Protein 6DBA (pdb70)

Solvent-accessible surface area: 12538 Å² total; per-residue (Å²): 200,36,147,16,125,36,58,36,34,29,80,39,118,42,58,28,60,26,115,1,27,0,28,7,64,48,38,132,62,98,79,3,0,0,0,1,13,17,43,58,110,88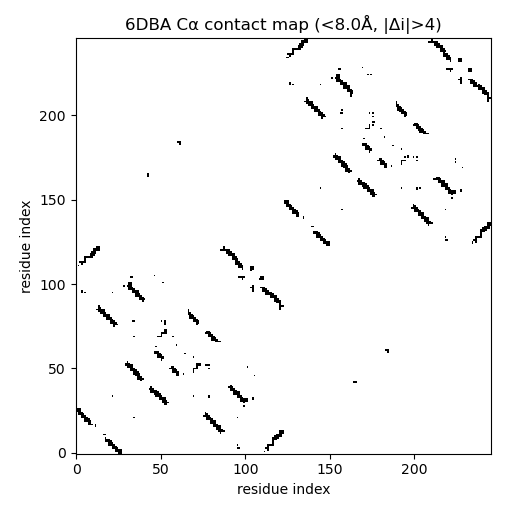,74,142,90,62,18,1,0,35,8,41,0,40,24,103,60,63,74,31,18,61,50,0,108,148,31,5,79,6,45,51,40,75,96,133,43,11,0,45,0,49,0,61,63,4,97,95,120,1,43,1,55,0,24,0,0,0,29,129,106,29,131,26,2,69,129,6,115,124,14,45,80,8,167,24,18,89,0,44,9,50,120,207,31,145,15,126,36,58,38,36,32,89,29,114,41,60,25,59,30,115,0,25,0,26,7,58,56,39,133,78,95,67,3,0,0,0,0,13,27,51,49,98,52,62,134,88,103,19,0,0,40,10,44,1,38,34,98,59,60,91,59,6,36,63,0,126,133,39,4,76,7,41,47,40,78,100,134,38,11,0,43,0,49,0,60,62,3,95,94,119,1,29,2,57,0,20,0,0,2,30,88,108,29,130,28,1,66,131,6,120,126,14,42,78,17,169,20,15,91,0,47,8,50,119

Radius of gyration: 20.11 Å; Cα contacts (8 Å, |Δi|>4): 641; chains: 2; bounding box: 44×32×58 Å

Structure (mmCIF, N/CA/C/O backbone):
data_6DBA
#
_entry.id   6DBA
#
_cell.length_a   46.442
_cell.length_b   31.193
_cell.length_c   74.751
_cell.angle_alpha   90.000
_cell.angle_beta   93.810
_cell.angle_gamma   90.000
#
_symmetry.space_group_name_H-M   'P 1 21 1'
#
loop_
_entity.id
_entity.type
_entity.pdbx_description
1 polymer 'nanobody VHH R303'
2 water water
#
loop_
_atom_site.group_PDB
_atom_site.id
_atom_site.type_symbol
_atom_site.label_atom_id
_atom_site.label_alt_id
_atom_site.label_comp_id
_atom_site.label_asym_id
_atom_site.label_entity_id
_atom_site.label_seq_id
_atom_site.pdbx_PDB_ins_code
_atom_site.Cartn_x
_atom_site.Cartn_y
_atom_site.Cartn_z
_atom_site.occupancy
_atom_site.B_iso_or_equiv
_atom_site.auth_seq_id
_atom_site.auth_comp_id
_atom_site.auth_asym_id
_atom_site.auth_atom_id
_atom_site.pdbx_PDB_model_num
ATOM 1 N N . GLN A 1 1 ? 9.717 -4.550 -9.615 1.00 50.83 1 GLN A N 1
ATOM 2 C CA . GLN A 1 1 ? 11.177 -4.313 -9.785 1.00 41.55 1 GLN A CA 1
ATOM 3 C C . GLN A 1 1 ? 11.713 -3.359 -8.729 1.00 30.70 1 GLN A C 1
ATOM 4 O O . GLN A 1 1 ? 12.900 -3.030 -8.720 1.00 30.97 1 GLN A O 1
ATOM 20 N N . VAL A 1 2 ? 10.823 -2.887 -7.866 1.00 26.82 2 VAL A N 1
ATOM 21 C CA . VAL A 1 2 ? 11.271 -2.193 -6.669 1.00 24.40 2 VAL A CA 1
ATOM 22 C C . VAL A 1 2 ? 11.977 -3.183 -5.785 1.00 23.74 2 VAL A C 1
ATOM 23 O O . VAL A 1 2 ? 11.471 -4.280 -5.585 1.00 28.01 2 VAL A O 1
ATOM 36 N N . LYS A 1 3 ? 13.148 -2.810 -5.276 1.00 21.30 3 LYS A N 1
ATOM 37 C CA . LYS A 1 3 ? 13.882 -3.651 -4.339 1.00 25.88 3 LYS A CA 1
ATOM 38 C C . LYS A 1 3 ? 14.163 -2.857 -3.072 1.00 20.01 3 LYS A C 1
ATOM 39 O O . LYS A 1 3 ? 14.494 -1.671 -3.106 1.00 19.56 3 LYS A O 1
ATOM 58 N N . LEU A 1 4 ? 14.000 -3.539 -1.953 1.00 19.89 4 LEU A N 1
ATOM 59 C CA . LEU A 1 4 ? 14.265 -2.983 -0.636 1.00 17.71 4 LEU A CA 1
ATOM 60 C C . LEU A 1 4 ? 15.421 -3.716 0.010 1.00 20.75 4 LEU A C 1
ATOM 61 O O . LEU A 1 4 ? 15.339 -4.943 0.189 1.00 26.92 4 LEU A O 1
ATOM 77 N N . GLU A 1 5 ? 16.510 -3.003 0.292 1.00 18.92 5 GLU A N 1
ATOM 78 C CA . GLU A 1 5 ? 17.709 -3.578 0.906 1.00 20.87 5 GLU A CA 1
ATOM 79 C C . GLU A 1 5 ? 17.745 -3.236 2.394 1.00 18.75 5 GLU A C 1
ATOM 80 O O . GLU A 1 5 ? 17.913 -2.072 2.776 1.00 18.24 5 GLU A O 1
ATOM 92 N N . GLU A 1 6 ? 17.628 -4.259 3.223 1.00 18.84 6 GLU A N 1
ATOM 93 C CA . GLU A 1 6 ? 17.482 -4.113 4.683 1.00 17.72 6 GLU A CA 1
ATOM 94 C C . GLU A 1 6 ? 18.769 -4.450 5.381 1.00 18.54 6 GLU A C 1
ATOM 95 O O . GLU A 1 6 ? 19.471 -5.381 4.975 1.00 20.08 6 GLU A O 1
ATOM 107 N N . SER A 1 7 ? 19.079 -3.732 6.457 1.00 17.61 7 SER A N 1
ATOM 108 C CA . SER A 1 7 ? 20.250 -4.075 7.268 1.00 18.29 7 SER A CA 1
ATOM 109 C C . SER A 1 7 ? 20.048 -3.624 8.707 1.00 16.93 7 SER A C 1
ATOM 110 O O . SER A 1 7 ? 19.123 -2.886 9.026 1.00 15.75 7 SER A O 1
ATOM 118 N N . GLY A 1 8 ? 20.939 -4.081 9.590 1.00 16.51 8 GLY A N 1
ATOM 119 C CA . GLY A 1 8 ? 21.041 -3.548 10.949 1.00 16.38 8 GLY A CA 1
ATOM 120 C C . GLY A 1 8 ? 20.389 -4.371 12.044 1.00 16.10 8 GLY A C 1
ATOM 121 O O . GLY A 1 8 ? 20.434 -3.958 13.205 1.00 17.70 8 GLY A O 1
ATOM 125 N N . GLY A 1 9 ? 19.853 -5.539 11.718 1.00 15.33 9 GLY A N 1
ATOM 126 C CA . GLY A 1 9 ? 19.231 -6.358 12.712 1.00 15.46 9 GLY A CA 1
ATOM 127 C C . GLY A 1 9 ? 20.223 -7.057 13.600 1.00 16.30 9 GLY A C 1
ATOM 128 O O . GLY A 1 9 ? 21.446 -6.997 13.364 1.00 18.42 9 GLY A O 1
ATOM 132 N N . GLY A 1 10 ? 19.689 -7.790 14.544 1.00 16.37 10 GLY A N 1
ATOM 133 C CA . GLY A 1 10 ? 20.513 -8.641 15.359 1.00 20.76 10 GLY A CA 1
ATOM 134 C C . GLY A 1 10 ? 19.784 -9.073 16.596 1.00 16.42 10 GLY A C 1
ATOM 135 O O . GLY A 1 10 ? 18.558 -9.031 16.685 1.00 17.28 10 GLY A O 1
ATOM 139 N N A SER A 1 11 ? 20.553 -9.525 17.566 0.47 16.63 11 SER A N 1
ATOM 140 N N B SER A 1 11 ? 20.579 -9.520 17.559 0.53 18.17 11 SER A N 1
ATOM 141 C CA A SER A 1 11 ? 20.023 -9.930 18.841 0.47 17.43 11 SER A CA 1
ATOM 142 C CA B SER A 1 11 ? 20.112 -10.105 18.801 0.53 17.22 11 SER A CA 1
ATOM 143 C C A SER A 1 11 ? 20.716 -9.009 19.812 0.47 17.68 11 SER A C 1
ATOM 144 C C B SER A 1 11 ? 20.813 -9.433 19.991 0.53 15.57 11 SER A C 1
ATOM 145 O O A SER A 1 11 ? 21.893 -8.716 19.630 0.47 20.48 11 SER A O 1
ATOM 146 O O B SER A 1 11 ? 22.019 -9.633 20.188 0.53 16.60 11 SER A O 1
ATOM 161 N N A VAL A 1 12 ? 19.996 -8.497 20.794 0.47 18.22 12 VAL A N 1
ATOM 162 N N B VAL A 1 12 ? 20.051 -8.677 20.782 0.53 15.16 12 VAL A N 1
ATOM 163 C CA A VAL A 1 12 ? 20.599 -7.603 21.776 0.47 18.75 12 VAL A CA 1
ATOM 164 C CA B VAL A 1 12 ? 20.583 -7.699 21.742 0.53 15.72 12 VAL A CA 1
ATOM 165 C C A VAL A 1 12 ? 19.816 -7.681 23.061 0.47 16.18 12 VAL A C 1
ATOM 166 C C B VAL A 1 12 ? 19.840 -7.779 23.066 0.53 17.25 12 VAL A C 1
ATOM 167 O O A VAL A 1 12 ? 18.614 -7.981 23.066 0.47 15.56 12 VAL A O 1
ATOM 168 O O B VAL A 1 12 ? 18.694 -8.229 23.112 0.53 18.03 12 VAL A O 1
ATOM 193 N N . GLN A 1 13 ? 20.491 -7.396 24.156 1.00 17.02 13 GLN A N 1
ATOM 194 C CA . GLN A 1 13 ? 19.858 -7.465 25.444 1.00 17.16 13 GLN A CA 1
ATOM 195 C C . GLN A 1 13 ? 18.811 -6.365 25.629 1.00 16.68 13 GLN A C 1
ATOM 196 O O . GLN A 1 13 ? 18.990 -5.222 25.212 1.00 17.15 13 GLN A O 1
ATOM 210 N N . ALA A 1 14 ? 17.736 -6.707 26.334 1.00 17.25 14 ALA A N 1
ATOM 211 C CA . ALA A 1 14 ? 16.734 -5.719 26.748 1.00 17.15 14 ALA A CA 1
ATOM 212 C C . ALA A 1 14 ? 17.389 -4.469 27.341 1.00 17.44 14 ALA A C 1
ATOM 213 O O . ALA A 1 14 ? 18.371 -4.559 28.103 1.00 18.35 14 ALA A O 1
ATOM 220 N N . GLY A 1 15 ? 16.861 -3.302 26.973 1.00 18.83 15 GLY A N 1
ATOM 221 C CA . GLY A 1 15 ? 17.389 -2.028 27.421 1.00 18.20 15 GLY A CA 1
ATOM 222 C C . GLY A 1 15 ? 18.376 -1.418 26.460 1.00 19.59 15 GLY A C 1
ATOM 223 O O . GLY A 1 15 ? 18.679 -0.219 26.558 1.00 21.43 15 GLY A O 1
ATOM 227 N N . GLY A 1 16 ? 18.893 -2.251 25.566 1.00 17.73 16 GLY A N 1
ATOM 228 C CA . GLY A 1 16 ? 19.856 -1.855 24.556 1.00 19.12 16 GLY A CA 1
ATOM 229 C C . GLY A 1 16 ? 19.212 -1.165 23.366 1.00 18.44 16 GLY A C 1
ATOM 230 O O . GLY A 1 16 ? 18.016 -0.806 23.370 1.00 18.71 16 GLY A O 1
ATOM 234 N N . SER A 1 17 ? 20.046 -0.945 22.356 1.00 16.63 17 SER A N 1
ATOM 235 C CA . SER A 1 17 ? 19.649 -0.203 21.143 1.00 16.10 17 SER A CA 1
ATOM 236 C C . SER A 1 17 ? 20.054 -0.932 19.889 1.00 15.43 17 SER A C 1
ATOM 237 O O . SER A 1 17 ? 20.992 -1.736 19.883 1.00 15.76 17 SER A O 1
ATOM 245 N N . LEU A 1 18 ? 19.361 -0.616 18.802 1.00 14.69 18 LEU A N 1
ATOM 246 C CA . LEU A 1 18 ? 19.716 -1.064 17.446 1.00 14.22 18 LEU A CA 1
ATOM 247 C C . LEU A 1 18 ? 19.371 0.042 16.459 1.00 14.13 18 LEU A C 1
ATOM 248 O O . LEU A 1 18 ? 18.608 0.943 16.808 1.00 15.41 18 LEU A O 1
ATOM 264 N N . ARG A 1 19 ? 19.914 -0.012 15.254 1.00 14.09 19 ARG A N 1
ATOM 265 C CA . ARG A 1 19 ? 19.511 0.915 14.194 1.00 14.00 19 ARG A CA 1
ATOM 266 C C . ARG A 1 19 ? 19.281 0.109 12.941 1.00 13.90 19 ARG A C 1
ATOM 267 O O . ARG A 1 19 ? 20.216 -0.414 12.366 1.00 15.73 19 ARG A O 1
ATOM 288 N N . LEU A 1 20 ? 18.030 0.067 12.466 1.00 12.62 20 LEU A N 1
ATOM 289 C CA . LEU A 1 20 ? 17.742 -0.579 11.177 1.00 14.55 20 LEU A CA 1
ATOM 290 C C . LEU A 1 20 ? 17.888 0.405 10.042 1.00 13.22 20 LEU A C 1
ATOM 291 O O . LEU A 1 20 ? 17.677 1.610 10.202 1.00 14.58 20 LEU A O 1
ATOM 307 N N A SER A 1 21 ? 18.263 -0.107 8.882 0.44 14.00 21 SER A N 1
ATOM 308 N N B SER A 1 21 ? 18.241 -0.096 8.876 0.56 14.15 21 SER A N 1
ATOM 309 C CA A SER A 1 21 ? 18.328 0.694 7.661 0.44 15.80 21 SER A CA 1
ATOM 310 C CA B SER A 1 21 ? 18.266 0.736 7.677 0.56 13.96 21 SER A CA 1
ATOM 311 C C A SER A 1 21 ? 17.520 0.001 6.565 0.44 16.47 21 SER A C 1
ATOM 312 C C B SER A 1 21 ? 17.646 0.030 6.494 0.56 12.00 21 SER A C 1
ATOM 313 O O A SER A 1 21 ? 17.350 -1.242 6.592 0.44 12.37 21 SER A O 1
ATOM 314 O O B SER A 1 21 ? 17.788 -1.187 6.344 0.56 14.41 21 SER A O 1
ATOM 329 N N . CYS A 1 22 ? 16.982 0.796 5.635 1.00 13.48 22 CYS A N 1
ATOM 330 C CA . CYS A 1 22 ? 16.351 0.250 4.456 1.00 14.63 22 CYS A CA 1
ATOM 331 C C . CYS A 1 22 ? 16.545 1.191 3.297 1.00 13.83 22 CYS A C 1
ATOM 332 O O . CYS A 1 22 ? 16.194 2.365 3.400 1.00 14.86 22 CYS A O 1
ATOM 339 N N . ALA A 1 23 ? 17.069 0.682 2.188 1.00 15.43 23 ALA A N 1
ATOM 340 C CA . ALA A 1 23 ? 17.260 1.460 0.963 1.00 16.95 23 ALA A CA 1
ATOM 341 C C . ALA A 1 23 ? 16.388 0.951 -0.162 1.00 17.68 23 ALA A C 1
ATOM 342 O O . ALA A 1 23 ? 16.335 -0.254 -0.427 1.00 19.26 23 ALA A O 1
ATOM 349 N N . ALA A 1 24 ? 15.710 1.850 -0.838 1.00 16.17 24 ALA A N 1
ATOM 350 C CA . ALA A 1 24 ? 14.850 1.501 -1.960 1.00 16.74 24 ALA A CA 1
ATOM 351 C C . ALA A 1 24 ? 15.520 1.789 -3.288 1.00 19.37 24 ALA A C 1
ATOM 352 O O . ALA A 1 24 ? 16.189 2.814 -3.422 1.00 21.50 24 ALA A O 1
ATOM 359 N N . SER A 1 25 ? 15.324 0.912 -4.270 1.00 21.13 25 SER A N 1
ATOM 360 C CA . SER A 1 25 ? 15.768 1.176 -5.624 1.00 19.23 25 SER A CA 1
ATOM 361 C C . SER A 1 25 ? 14.780 0.582 -6.604 1.00 19.70 25 SER A C 1
ATOM 362 O O . SER A 1 25 ? 13.982 -0.291 -6.231 1.00 21.95 25 SER A O 1
ATOM 370 N N . GLY A 1 26 ? 14.850 1.026 -7.849 1.00 22.41 26 GLY A N 1
ATOM 371 C CA . GLY A 1 26 ? 13.988 0.490 -8.892 1.00 25.87 26 GLY A CA 1
ATOM 372 C C . GLY A 1 26 ? 12.594 1.075 -8.949 1.00 23.61 26 GLY A C 1
ATOM 373 O O . GLY A 1 26 ? 11.781 0.673 -9.771 1.00 29.68 26 GLY A O 1
ATOM 377 N N . HIS A 1 27 ? 12.338 2.075 -8.108 1.00 30.34 27 HIS A N 1
ATOM 378 C CA . HIS A 1 27 ? 11.045 2.744 -8.078 1.00 26.52 27 HIS A CA 1
ATOM 379 C C . HIS A 1 27 ? 11.122 3.941 -9.012 1.00 24.06 27 HIS A C 1
ATOM 380 O O . HIS A 1 27 ? 12.219 4.310 -9.461 1.00 24.80 27 HIS A O 1
ATOM 394 N N . THR A 1 28 ? 9.953 4.490 -9.369 1.00 27.36 28 THR A N 1
ATOM 395 C CA . THR A 1 28 ? 9.792 5.560 -10.364 1.00 32.67 28 THR A CA 1
ATOM 396 C C . THR A 1 28 ? 9.120 6.835 -9.864 1.00 26.20 28 THR A C 1
ATOM 397 O O . THR A 1 28 ? 8.601 7.595 -10.648 1.00 30.01 28 THR A O 1
ATOM 408 N N . TYR A 1 29 ? 9.042 7.013 -8.551 1.00 27.47 29 TYR A N 1
ATOM 409 C CA . TYR A 1 29 ? 8.462 8.240 -8.009 1.00 25.32 29 TYR A CA 1
ATOM 410 C C . TYR A 1 29 ? 9.469 8.829 -6.996 1.00 20.11 29 TYR A C 1
ATOM 411 O O . TYR A 1 29 ? 10.141 8.119 -6.243 1.00 21.49 29 TYR A O 1
ATOM 429 N N . SER A 1 30 ? 9.575 10.142 -6.979 1.00 17.16 30 SER A N 1
ATOM 430 C CA . SER A 1 30 ? 10.537 10.876 -6.150 1.00 19.02 30 SER A CA 1
ATOM 431 C C . SER A 1 30 ? 10.184 10.933 -4.686 1.00 18.20 30 SER A C 1
ATOM 432 O O . SER A 1 30 ? 11.083 11.071 -3.855 1.00 21.22 30 SER A O 1
ATOM 440 N N . THR A 1 31 ? 8.916 10.874 -4.346 1.00 14.60 31 THR A N 1
ATOM 441 C CA . THR A 1 31 ? 8.475 10.847 -2.952 1.00 15.43 31 THR A CA 1
ATOM 442 C C . THR A 1 31 ? 7.522 9.672 -2.802 1.00 14.81 31 THR A C 1
ATOM 443 O O . THR A 1 31 ? 6.806 9.274 -3.726 1.00 15.92 31 THR A O 1
ATOM 454 N N . TYR A 1 32 ? 7.562 9.092 -1.606 1.00 14.69 32 TYR A N 1
ATOM 455 C CA . TYR A 1 32 ? 6.836 7.867 -1.323 1.00 13.51 32 TYR A CA 1
ATOM 456 C C . TYR A 1 32 ? 6.924 7.634 0.170 1.00 12.08 32 TYR A C 1
ATOM 457 O O . TYR A 1 32 ? 7.650 8.310 0.864 1.00 12.66 32 TYR A O 1
ATOM 475 N N . CYS A 1 33 ? 6.133 6.693 0.650 1.00 12.09 33 CYS A N 1
ATOM 476 C CA . CYS A 1 33 ? 6.085 6.299 2.045 1.00 10.97 33 CYS A CA 1
ATOM 477 C C . CYS A 1 33 ? 6.967 5.057 2.259 1.00 10.33 33 CYS A C 1
ATOM 478 O O . CYS A 1 33 ? 6.850 4.074 1.521 1.00 10.68 33 CYS A O 1
ATOM 485 N N . MET A 1 34 ? 7.823 5.077 3.280 1.00 10.69 34 MET A N 1
ATOM 486 C CA . MET A 1 34 ? 8.632 3.898 3.577 1.00 10.30 34 MET A CA 1
ATOM 487 C C . MET A 1 34 ? 8.832 3.806 5.073 1.00 10.60 34 MET A C 1
ATOM 488 O O . MET A 1 34 ? 8.908 4.839 5.776 1.00 11.53 34 MET A O 1
ATOM 502 N N . GLY A 1 35 ? 8.901 2.568 5.563 1.00 9.57 35 GLY A N 1
ATOM 503 C CA . GLY A 1 35 ? 9.141 2.298 6.967 1.00 10.48 35 GLY A CA 1
ATOM 504 C C . GLY A 1 35 ? 9.071 0.845 7.245 1.00 9.32 35 GLY A C 1
ATOM 505 O O . GLY A 1 35 ? 9.388 0.058 6.356 1.00 9.67 35 GLY A O 1
ATOM 509 N N . TRP A 1 36 ? 8.606 0.495 8.442 1.00 9.30 36 TRP A N 1
ATOM 510 C CA . TRP A 1 36 ? 8.585 -0.899 8.893 1.00 9.09 36 TRP A CA 1
ATOM 511 C C . TRP A 1 36 ? 7.260 -1.301 9.435 1.00 8.67 36 TRP A C 1
ATOM 512 O O . TRP A 1 36 ? 6.571 -0.534 10.099 1.00 10.09 36 TRP A O 1
ATOM 533 N N . PHE A 1 37 ? 6.919 -2.546 9.141 1.00 9.00 37 PHE A N 1
ATOM 534 C CA . PHE A 1 37 ? 5.982 -3.342 9.928 1.00 9.30 37 PHE A CA 1
ATOM 535 C C . PHE A 1 37 ? 6.807 -4.390 10.728 1.00 9.65 37 PHE A C 1
ATOM 536 O O . PHE A 1 37 ? 7.990 -4.601 10.378 1.00 11.14 37 PHE A O 1
ATOM 553 N N . ARG A 1 38 ? 6.181 -5.101 11.662 1.00 10.45 38 ARG A N 1
ATOM 554 C CA . ARG A 1 38 ? 6.861 -6.205 12.314 1.00 10.83 38 ARG A CA 1
ATOM 555 C C . ARG A 1 38 ? 5.885 -7.351 12.518 1.00 11.83 38 ARG A C 1
ATOM 556 O O . ARG A 1 38 ? 4.670 -7.131 12.572 1.00 12.92 38 ARG A O 1
ATOM 577 N N . GLN A 1 39 ? 6.419 -8.579 12.633 1.00 12.55 39 GLN A N 1
ATOM 578 C CA . GLN A 1 39 ? 5.653 -9.795 12.809 1.00 14.02 39 GLN A CA 1
ATOM 579 C C . GLN A 1 39 ? 6.327 -10.746 13.768 1.00 14.64 39 GLN A C 1
ATOM 580 O O . GLN A 1 39 ? 7.491 -11.096 13.610 1.00 15.66 39 GLN A O 1
ATOM 594 N N . VAL A 1 40 ? 5.563 -11.175 14.749 1.00 15.61 40 VAL A N 1
ATOM 595 C CA . VAL A 1 40 ? 5.944 -12.255 15.647 1.00 16.83 40 VAL A CA 1
ATOM 596 C C . VAL A 1 40 ? 5.523 -13.586 15.004 1.00 18.96 40 VAL A C 1
ATOM 597 O O . VAL A 1 40 ? 4.473 -13.648 14.332 1.00 18.76 40 VAL A O 1
ATOM 610 N N . PRO A 1 41 ? 6.292 -14.676 15.213 1.00 20.27 41 PRO A N 1
ATOM 611 C CA . PRO A 1 41 ? 5.976 -15.930 14.514 1.00 23.86 41 PRO A CA 1
ATOM 612 C C . PRO A 1 41 ? 4.570 -16.364 14.767 1.00 23.20 41 PRO A C 1
ATOM 613 O O . PRO A 1 41 ? 4.132 -16.441 15.903 1.00 26.67 41 PRO A O 1
ATOM 624 N N . GLY A 1 42 ? 3.844 -16.645 13.690 1.00 23.74 42 GLY A N 1
ATOM 625 C CA . GLY A 1 42 ? 2.498 -17.167 13.795 1.00 29.54 42 GLY A CA 1
ATOM 626 C C . GLY A 1 42 ? 1.434 -16.098 14.021 1.00 25.23 42 GLY A C 1
ATOM 627 O O . GLY A 1 42 ? 0.272 -16.434 14.223 1.00 29.12 42 GLY A O 1
ATOM 631 N N . LYS A 1 43 ? 1.807 -14.822 13.999 1.00 23.26 43 LYS A N 1
ATOM 632 C CA . LYS A 1 43 ? 0.845 -13.727 14.248 1.00 26.25 43 LYS A CA 1
ATOM 633 C C . LYS A 1 43 ? 0.778 -12.781 13.067 1.00 22.74 43 LYS A C 1
ATOM 634 O O . LYS A 1 43 ? 1.589 -12.872 12.160 1.00 24.75 43 LYS A O 1
ATOM 653 N N . GLU A 1 44 ? -0.186 -11.856 13.056 1.00 25.59 44 GLU A N 1
ATOM 654 C CA . GLU A 1 44 ? -0.330 -10.934 11.937 1.00 24.40 44 GLU A CA 1
ATOM 655 C C . GLU A 1 44 ? 0.691 -9.808 12.041 1.00 19.35 44 GLU A C 1
ATOM 656 O O . GLU A 1 44 ? 1.050 -9.338 13.126 1.00 19.85 44 GLU A O 1
ATOM 668 N N . ARG A 1 45 ? 1.172 -9.381 10.907 1.00 17.47 45 ARG A N 1
ATOM 669 C CA . ARG A 1 45 ? 2.003 -8.180 10.793 1.00 16.25 45 ARG A CA 1
ATOM 670 C C . ARG A 1 45 ? 1.338 -6.908 11.224 1.00 15.31 45 ARG A C 1
ATOM 671 O O . ARG A 1 45 ? 0.150 -6.685 10.946 1.00 18.22 45 ARG A O 1
ATOM 692 N N . GLU A 1 46 ? 2.097 -6.016 11.840 1.00 13.14 46 GLU A N 1
ATOM 693 C CA . GLU A 1 46 ? 1.569 -4.748 12.342 1.00 14.77 46 GLU A CA 1
ATOM 694 C C . GLU A 1 46 ? 2.516 -3.623 12.013 1.00 12.75 46 GLU A C 1
ATOM 695 O O . GLU A 1 46 ? 3.735 -3.793 12.007 1.00 11.89 46 GLU A O 1
ATOM 707 N N . GLY A 1 47 ? 1.957 -2.464 11.705 1.00 12.14 47 GLY A N 1
ATOM 708 C CA . GLY A 1 47 ? 2.740 -1.252 11.449 1.00 12.22 47 GLY A CA 1
ATOM 709 C C . GLY A 1 47 ? 3.580 -0.827 12.649 1.00 12.10 47 GLY A C 1
ATOM 710 O O . GLY A 1 47 ? 3.128 -0.917 13.810 1.00 13.35 47 GLY A O 1
ATOM 714 N N . VAL A 1 48 ? 4.802 -0.350 12.363 1.00 10.17 48 VAL A N 1
ATOM 715 C CA . VAL A 1 48 ? 5.704 0.176 13.396 1.00 11.24 48 VAL A CA 1
ATOM 716 C C . VAL A 1 48 ? 5.943 1.674 13.228 1.00 10.45 48 VAL A C 1
ATOM 717 O O . VAL A 1 48 ? 5.695 2.453 14.163 1.00 11.09 48 VAL A O 1
ATOM 730 N N . ALA A 1 49 ? 6.446 2.079 12.055 1.00 10.42 49 ALA A N 1
ATOM 731 C CA . ALA A 1 49 ? 6.774 3.474 11.829 1.00 10.20 49 ALA A CA 1
ATOM 732 C C . ALA A 1 49 ? 6.946 3.730 10.358 1.00 11.12 49 ALA A C 1
ATOM 733 O O . ALA A 1 49 ? 7.433 2.861 9.633 1.00 10.69 49 ALA A O 1
ATOM 740 N N . ARG A 1 50 ? 6.563 4.921 9.893 1.00 10.66 50 ARG A N 1
ATOM 741 C CA . ARG A 1 50 ? 6.867 5.342 8.529 1.00 11.16 50 ARG A CA 1
ATOM 742 C C . ARG A 1 50 ? 7.248 6.828 8.475 1.00 11.70 50 ARG A C 1
ATOM 743 O O . ARG A 1 50 ? 6.997 7.602 9.407 1.00 11.30 50 ARG A O 1
ATOM 764 N N . ILE A 1 51 ? 7.816 7.171 7.326 1.00 10.58 51 ILE A N 1
ATOM 765 C CA . ILE A 1 51 ? 8.145 8.538 6.967 1.00 11.63 51 ILE A CA 1
ATOM 766 C C . ILE A 1 51 ? 7.948 8.668 5.474 1.00 11.50 51 ILE A C 1
ATOM 767 O O . ILE A 1 51 ? 8.073 7.693 4.742 1.00 11.67 51 ILE A O 1
ATOM 783 N N . ASN A 1 52 ? 7.655 9.863 4.996 1.00 12.62 52 ASN A N 1
ATOM 784 C CA . ASN A 1 52 ? 7.716 10.081 3.538 1.00 13.86 52 ASN A CA 1
ATOM 785 C C . ASN A 1 52 ? 9.121 10.494 3.128 1.00 13.84 52 ASN A C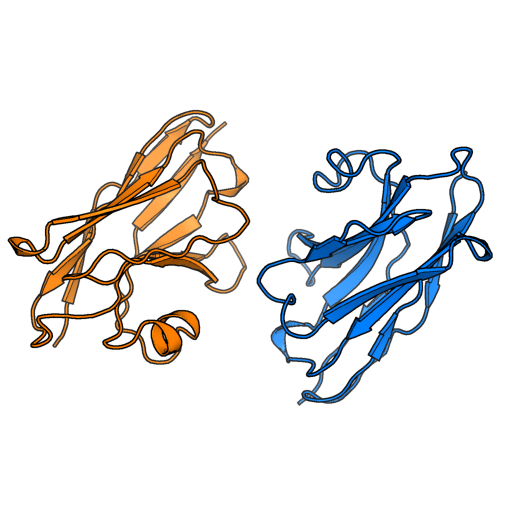 1
ATOM 786 O O . ASN A 1 52 ? 9.666 11.512 3.561 1.00 14.73 52 ASN A O 1
ATOM 797 N N . VAL A 1 53 ? 9.725 9.656 2.306 1.00 12.77 53 VAL A N 1
ATOM 798 C CA . VAL A 1 53 ? 11.020 9.973 1.724 1.00 14.74 53 VAL A CA 1
ATOM 799 C C . VAL A 1 53 ? 10.880 11.203 0.871 1.00 14.33 53 VAL A C 1
ATOM 800 O O . VAL A 1 53 ? 9.928 11.329 0.084 1.00 16.40 53 VAL A O 1
ATOM 813 N N . GLY A 1 54 ? 11.785 12.148 1.098 1.00 16.11 54 GLY A N 1
ATOM 814 C CA . GLY A 1 54 ? 11.756 13.429 0.429 1.00 21.07 54 GLY A CA 1
ATOM 815 C C . GLY A 1 54 ? 10.968 14.445 1.229 1.00 17.33 54 GLY A C 1
ATOM 816 O O . GLY A 1 54 ? 10.867 15.599 0.791 1.00 23.58 54 GLY A O 1
ATOM 820 N N . GLY A 1 55 ? 10.499 14.071 2.419 1.00 19.45 55 GLY A N 1
ATOM 821 C CA . GLY A 1 55 ? 9.700 14.932 3.264 1.00 20.88 55 GLY A CA 1
ATOM 822 C C . GLY A 1 55 ? 10.002 14.675 4.711 1.00 20.50 55 GLY A C 1
ATOM 823 O O . GLY A 1 55 ? 11.040 14.079 5.061 1.00 26.23 55 GLY A O 1
ATOM 827 N N . SER A 1 56 ? 9.030 14.972 5.565 1.00 18.23 56 SER A N 1
ATOM 828 C CA . SER A 1 56 ? 9.246 14.943 7.007 1.00 18.34 56 SER A CA 1
ATOM 829 C C . SER A 1 56 ? 8.071 14.479 7.889 1.00 18.99 56 SER A C 1
ATOM 830 O O . SER A 1 56 ? 8.067 14.654 9.105 1.00 26.12 56 SER A O 1
ATOM 838 N N . SER A 1 57 ? 7.031 13.931 7.272 1.00 15.06 57 SER A N 1
ATOM 839 C CA . SER A 1 57 ? 5.86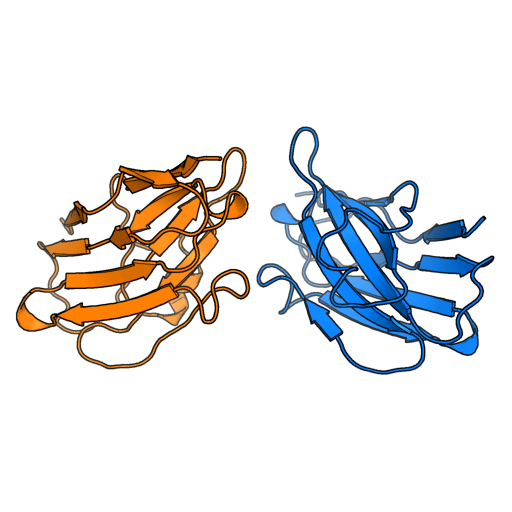0 13.454 8.004 1.00 15.00 57 SER A CA 1
ATOM 840 C C . SER A 1 57 ? 6.107 12.050 8.534 1.00 14.35 57 SER A C 1
ATOM 841 O O . SER A 1 57 ? 6.395 11.135 7.747 1.00 14.92 57 SER A O 1
ATOM 849 N N . THR A 1 58 ? 5.960 11.851 9.840 1.00 13.81 58 THR A N 1
ATOM 850 C CA . THR A 1 58 ? 6.155 10.562 10.482 1.00 13.90 58 THR A CA 1
ATOM 851 C C . THR A 1 58 ? 4.903 10.052 11.163 1.00 14.27 58 THR A C 1
ATOM 852 O O . THR A 1 58 ? 3.988 10.788 11.556 1.00 16.68 58 THR A O 1
ATOM 863 N N . TRP A 1 59 ? 4.888 8.731 11.320 1.00 13.66 59 TRP A N 1
ATOM 864 C CA . TRP A 1 59 ? 3.860 8.026 12.078 1.00 13.15 59 TRP A CA 1
ATOM 865 C C . TRP A 1 59 ? 4.516 6.881 12.844 1.00 11.45 59 TRP A C 1
ATOM 866 O O . TRP A 1 59 ? 5.409 6.241 12.318 1.00 11.72 59 TRP A O 1
ATOM 887 N N . TYR A 1 60 ? 4.049 6.628 14.061 1.00 12.26 60 TYR A N 1
ATOM 888 C CA . TYR A 1 60 ? 4.525 5.552 14.916 1.00 12.42 60 TYR A CA 1
ATOM 889 C C . TYR A 1 60 ? 3.354 4.823 15.518 1.00 12.23 60 TYR A C 1
ATOM 890 O O . TYR A 1 60 ? 2.364 5.443 15.927 1.00 14.76 60 TYR A O 1
ATOM 908 N N . ALA A 1 61 ? 3.485 3.513 15.673 1.00 12.65 61 ALA A N 1
ATOM 909 C CA . ALA A 1 61 ? 2.551 2.785 16.524 1.00 14.03 61 ALA A CA 1
ATOM 910 C C . ALA A 1 61 ? 2.651 3.269 17.973 1.00 14.23 61 ALA A C 1
ATOM 911 O O . ALA A 1 61 ? 3.736 3.608 18.451 1.00 14.93 61 ALA A O 1
ATOM 918 N N . ASP A 1 62 ? 1.532 3.227 18.678 1.00 14.94 62 ASP A N 1
ATOM 919 C CA . ASP A 1 62 ? 1.501 3.590 20.117 1.00 17.49 62 ASP A CA 1
ATOM 920 C C . ASP A 1 62 ? 2.578 2.878 20.913 1.00 17.98 62 ASP A C 1
ATOM 921 O O . ASP A 1 62 ? 3.180 3.444 21.810 1.00 18.65 62 ASP A O 1
ATOM 930 N N . SER A 1 63 ? 2.826 1.614 20.611 1.00 15.75 63 SER A N 1
ATOM 931 C CA . SER A 1 63 ? 3.737 0.800 21.419 1.00 19.22 63 SER A CA 1
ATOM 932 C C . SER A 1 63 ? 5.207 1.187 21.293 1.00 16.18 63 SER A C 1
ATOM 933 O O . SER A 1 63 ? 6.026 0.781 22.131 1.00 17.74 63 SER A O 1
ATOM 941 N N . VAL A 1 64 ? 5.561 1.972 20.278 1.00 15.12 64 VAL A N 1
ATOM 942 C CA . VAL A 1 64 ? 6.964 2.316 20.068 1.00 14.22 64 VAL A CA 1
ATOM 943 C C . VAL A 1 64 ? 7.242 3.821 20.040 1.00 16.09 64 VAL A C 1
ATOM 944 O O . VAL A 1 64 ? 8.401 4.224 19.987 1.00 15.57 64 VAL A O 1
ATOM 957 N N . ARG A 1 65 ? 6.194 4.638 20.085 1.00 17.29 65 ARG A N 1
ATOM 958 C CA . ARG A 1 65 ? 6.361 6.092 19.888 1.00 22.32 65 ARG A CA 1
ATOM 959 C C . ARG A 1 65 ? 7.350 6.732 20.886 1.00 27.67 65 ARG A C 1
ATOM 960 O O . ARG A 1 65 ? 8.111 7.637 20.553 1.00 24.30 65 ARG A O 1
ATOM 981 N N . ASP A 1 66 ? 7.424 6.241 22.091 1.00 22.88 66 ASP A N 1
ATOM 982 C CA . ASP A 1 66 ? 8.376 6.916 23.004 1.00 27.12 66 ASP A CA 1
ATOM 983 C C . ASP A 1 66 ? 9.872 6.578 22.827 1.00 38.29 66 ASP A C 1
ATOM 984 O O . ASP A 1 66 ? 10.743 7.218 23.422 1.00 31.24 66 ASP A O 1
ATOM 993 N N . ARG A 1 67 ? 10.143 5.529 22.077 1.00 20.15 67 ARG A N 1
ATOM 994 C CA . ARG A 1 67 ? 11.427 4.865 22.026 1.00 18.39 67 ARG A CA 1
ATOM 995 C C . ARG A 1 67 ? 12.117 4.770 20.692 1.00 17.13 67 ARG A C 1
ATOM 996 O O . ARG A 1 67 ? 13.326 4.595 20.631 1.00 17.88 67 ARG A O 1
ATOM 1017 N N . PHE A 1 68 ? 11.319 4.695 19.632 1.00 14.82 68 PHE A N 1
ATOM 1018 C CA . PHE A 1 68 ? 11.835 4.564 18.265 1.00 15.49 68 PHE A CA 1
ATOM 1019 C C . PHE A 1 68 ? 11.733 5.877 17.503 1.00 15.43 68 PHE A C 1
ATOM 1020 O O . PHE A 1 68 ? 10.763 6.623 17.710 1.00 18.57 68 PHE A O 1
ATOM 1037 N N . THR A 1 69 ? 12.724 6.170 16.651 1.00 13.72 69 THR A N 1
ATOM 1038 C CA . THR A 1 69 ? 12.704 7.378 15.826 1.00 15.61 69 THR A CA 1
ATOM 1039 C C . THR A 1 69 ? 13.020 6.973 14.404 1.00 13.76 69 THR A C 1
ATOM 1040 O O . THR A 1 69 ? 14.025 6.291 14.159 1.00 14.5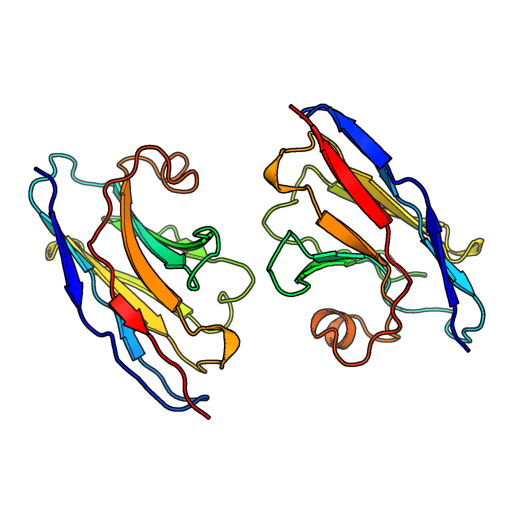4 69 THR A O 1
ATOM 1051 N N . ILE A 1 70 ? 12.180 7.389 13.456 1.00 13.76 70 ILE A N 1
ATOM 1052 C CA . ILE A 1 70 ? 12.440 7.106 12.043 1.00 13.69 70 ILE A CA 1
ATOM 1053 C C . ILE A 1 70 ? 12.958 8.385 11.376 1.00 13.65 70 ILE A C 1
ATOM 1054 O O . ILE A 1 70 ? 12.489 9.466 11.698 1.00 15.45 70 ILE A O 1
ATOM 1070 N N . SER A 1 71 ? 13.924 8.232 10.475 1.00 13.95 71 SER A N 1
ATOM 1071 C CA . SER A 1 71 ? 14.492 9.339 9.709 1.00 16.10 71 SER A CA 1
ATOM 1072 C C . SER A 1 71 ? 14.758 8.887 8.273 1.00 18.34 71 SER A C 1
ATOM 1073 O O . SER A 1 71 ? 14.654 7.706 7.970 1.00 15.57 71 SER A O 1
ATOM 1081 N N . GLN A 1 72 ? 15.066 9.839 7.397 1.00 21.08 72 GLN A N 1
ATOM 1082 C CA . GLN A 1 72 ? 15.199 9.541 5.963 1.00 20.64 72 GLN A CA 1
ATOM 1083 C C . GLN A 1 72 ? 16.386 10.313 5.441 1.00 27.45 72 GLN A C 1
ATOM 1084 O O . GLN A 1 72 ? 16.666 11.410 5.905 1.00 28.19 72 GLN A O 1
ATOM 1098 N N . ASP A 1 73 ? 17.113 9.690 4.520 1.00 24.57 73 ASP A N 1
ATOM 1099 C CA . ASP A 1 73 ? 18.152 10.330 3.710 1.00 26.18 73 ASP A CA 1
ATOM 1100 C C . ASP A 1 73 ? 17.685 10.211 2.286 1.00 28.38 73 ASP A C 1
ATOM 1101 O O . ASP A 1 73 ? 17.745 9.128 1.675 1.00 27.01 73 ASP A O 1
ATOM 1110 N N . ASN A 1 74 ? 17.137 11.308 1.794 1.00 27.19 74 ASN A N 1
ATOM 1111 C CA . ASN A 1 74 ? 16.515 11.339 0.496 1.00 32.82 74 ASN A CA 1
ATOM 1112 C C . ASN A 1 74 ? 17.485 10.943 -0.616 1.00 29.59 74 ASN A C 1
ATOM 1113 O O . ASN A 1 74 ? 17.136 10.180 -1.499 1.00 30.82 74 ASN A O 1
ATOM 1124 N N . ALA A 1 75 ? 18.705 11.477 -0.576 1.00 27.44 75 ALA A N 1
ATOM 1125 C CA . ALA A 1 75 ? 19.655 11.233 -1.656 1.00 33.88 75 ALA A CA 1
ATOM 1126 C C . ALA A 1 75 ? 20.039 9.755 -1.728 1.00 33.71 75 ALA A C 1
ATOM 1127 O O . ALA A 1 75 ? 20.385 9.246 -2.793 1.00 31.12 75 ALA A O 1
ATOM 1134 N N . LYS A 1 76 ? 19.990 9.073 -0.587 1.00 23.25 76 LYS A N 1
ATOM 1135 C CA . LYS A 1 76 ? 20.318 7.658 -0.542 1.00 25.41 76 LYS A CA 1
ATOM 1136 C C . LYS A 1 76 ? 19.062 6.788 -0.641 1.00 19.88 76 LYS A C 1
ATOM 1137 O O . LYS A 1 76 ? 19.181 5.573 -0.554 1.00 24.23 76 LYS A O 1
ATOM 1156 N N . ASN A 1 77 ? 17.886 7.402 -0.796 1.00 22.54 77 ASN A N 1
ATOM 1157 C CA . ASN A 1 77 ? 16.586 6.681 -0.788 1.00 20.72 77 ASN A CA 1
ATOM 1158 C C . ASN A 1 77 ? 16.542 5.664 0.345 1.00 22.03 77 ASN A C 1
ATOM 1159 O O . ASN A 1 77 ? 16.153 4.498 0.180 1.00 18.81 77 ASN A O 1
ATOM 1170 N N . THR A 1 78 ? 16.970 6.125 1.506 1.00 18.97 78 THR A N 1
ATOM 1171 C CA . THR A 1 78 ? 17.153 5.272 2.676 1.00 17.92 78 THR A CA 1
ATOM 1172 C C . THR A 1 78 ? 16.404 5.817 3.868 1.00 17.47 78 THR A C 1
ATOM 1173 O O . THR A 1 78 ? 16.395 7.037 4.104 1.00 18.97 78 THR A O 1
ATOM 1184 N N . VAL A 1 79 ? 15.794 4.930 4.634 1.00 15.19 79 VAL A N 1
ATOM 1185 C CA . VAL A 1 79 ? 15.230 5.293 5.933 1.00 15.07 79 VAL A CA 1
ATOM 1186 C C . VAL A 1 79 ? 15.947 4.493 7.021 1.00 14.29 79 VAL A C 1
ATOM 1187 O O . VAL A 1 79 ? 16.526 3.425 6.781 1.00 14.30 79 VAL A O 1
ATOM 1200 N N . TYR A 1 80 ? 15.905 5.066 8.223 1.00 13.88 80 TYR A N 1
ATOM 1201 C CA . TYR A 1 80 ? 16.583 4.527 9.399 1.00 13.08 80 TYR A CA 1
ATOM 1202 C C . TYR A 1 80 ? 15.602 4.454 10.543 1.00 12.64 80 TYR A C 1
ATOM 1203 O O . TYR A 1 80 ? 14.805 5.378 10.751 1.00 13.11 80 TYR A O 1
ATOM 1221 N N . LEU A 1 81 ? 15.682 3.399 11.328 1.00 12.27 81 LEU A N 1
ATOM 1222 C CA . LEU A 1 81 ? 14.869 3.229 12.528 1.00 13.28 81 LEU A CA 1
ATOM 1223 C C . LEU A 1 81 ? 15.826 3.098 13.728 1.00 12.44 81 LEU A C 1
ATOM 1224 O O . LEU A 1 81 ? 16.453 2.050 13.914 1.00 14.26 81 LEU A O 1
ATOM 1240 N N . GLN A 1 82 ? 15.909 4.152 14.518 1.00 13.19 82 GLN A N 1
ATOM 1241 C CA . GLN A 1 82 ? 16.678 4.152 15.751 1.00 13.66 82 GLN A CA 1
ATOM 1242 C C . GLN A 1 82 ? 15.810 3.558 16.818 1.00 13.43 82 GLN A C 1
ATOM 1243 O O . GLN A 1 82 ? 14.775 4.105 17.151 1.00 15.41 82 GLN A O 1
ATOM 1257 N N . MET A 1 83 ? 16.198 2.396 17.338 1.00 14.23 83 MET A N 1
ATOM 1258 C CA . MET A 1 83 ? 15.404 1.669 18.301 1.00 14.76 83 MET A CA 1
ATOM 1259 C C . MET A 1 83 ? 16.078 1.729 19.649 1.00 16.91 83 MET A C 1
ATOM 1260 O O . MET A 1 83 ? 17.037 0.979 19.874 1.00 16.74 83 MET A O 1
ATOM 1274 N N . ASN A 1 84 ? 15.605 2.582 20.539 1.00 16.19 84 ASN A N 1
ATOM 1275 C CA . ASN A 1 84 ? 16.217 2.672 21.858 1.00 15.67 84 ASN A CA 1
ATOM 1276 C C . ASN A 1 84 ? 15.347 2.002 22.920 1.00 17.72 84 ASN A C 1
ATOM 1277 O O . ASN A 1 84 ? 14.167 1.719 22.669 1.00 17.65 84 ASN A O 1
ATOM 1288 N N . SER A 1 85 ? 15.929 1.699 24.072 1.00 19.07 85 SER A N 1
ATOM 1289 C CA . SER A 1 85 ? 15.171 1.160 25.179 1.00 19.81 85 SER A CA 1
ATOM 1290 C C . SER A 1 85 ? 14.377 -0.071 24.747 1.00 18.43 85 SER A C 1
ATOM 1291 O O . SER A 1 85 ? 13.192 -0.177 25.044 1.00 19.29 85 SER A O 1
ATOM 1299 N N . LEU A 1 86 ? 15.065 -0.987 24.082 1.00 16.27 86 LEU A N 1
ATOM 1300 C CA . LEU A 1 86 ? 14.424 -2.181 23.556 1.00 15.04 86 LEU A CA 1
ATOM 1301 C C . LEU A 1 86 ? 13.797 -3.011 24.673 1.00 14.92 86 LEU A C 1
ATOM 1302 O O . LEU A 1 86 ? 14.400 -3.241 25.725 1.00 17.49 86 LEU A O 1
ATOM 1318 N N . LYS A 1 87 ? 12.614 -3.533 24.383 1.00 16.47 87 LYS A N 1
ATOM 1319 C CA . LYS A 1 87 ? 11.833 -4.336 25.291 1.00 16.14 87 LYS A CA 1
ATOM 1320 C C . LYS A 1 87 ? 11.718 -5.761 24.778 1.00 15.61 87 LYS A C 1
ATOM 1321 O O . LYS A 1 87 ? 11.794 -5.996 23.567 1.00 14.63 87 LYS A O 1
ATOM 1340 N N . LEU A 1 88 ? 11.492 -6.716 25.678 1.00 15.48 88 LEU A N 1
ATOM 1341 C CA . LEU A 1 88 ? 11.293 -8.106 25.253 1.00 17.94 88 LEU A CA 1
ATOM 1342 C C . LEU A 1 88 ? 10.168 -8.216 24.217 1.00 17.36 88 LEU A C 1
ATOM 1343 O O . LEU A 1 88 ? 10.275 -8.998 23.260 1.00 18.13 88 LEU A O 1
ATOM 1359 N N . GLU A 1 89 ? 9.130 -7.379 24.367 1.00 16.08 89 GLU A N 1
ATOM 1360 C CA . GLU A 1 89 ? 7.977 -7.307 23.493 1.00 16.03 89 GLU A CA 1
ATOM 1361 C C . GLU A 1 89 ? 8.310 -6.883 22.087 1.00 14.68 89 GLU A C 1
ATOM 1362 O O . GLU A 1 89 ? 7.446 -6.990 21.203 1.00 14.64 89 GLU A O 1
ATOM 1374 N N . ASP A 1 90 ? 9.467 -6.301 21.867 1.00 13.47 90 ASP A N 1
ATOM 1375 C CA . ASP A 1 90 ? 9.894 -5.822 20.567 1.00 14.35 90 ASP A CA 1
ATOM 1376 C C . ASP A 1 90 ? 10.501 -6.896 19.655 1.00 13.86 90 ASP A C 1
ATOM 1377 O O . ASP A 1 90 ? 10.779 -6.636 18.465 1.00 13.76 90 ASP A O 1
ATOM 1386 N N . THR A 1 91 ? 10.690 -8.098 20.173 1.00 12.64 91 THR A N 1
ATOM 1387 C CA . THR A 1 91 ? 11.213 -9.203 19.362 1.00 12.68 91 THR A CA 1
ATOM 1388 C C . THR A 1 91 ? 10.243 -9.532 18.225 1.00 12.38 91 THR A C 1
ATOM 1389 O O . THR A 1 91 ? 9.042 -9.673 18.472 1.00 13.55 91 THR A O 1
ATOM 1400 N N . ALA A 1 92 ? 10.757 -9.581 16.996 1.00 11.46 92 ALA A N 1
ATOM 1401 C CA . ALA A 1 92 ? 9.924 -9.811 15.800 1.00 10.94 92 ALA A CA 1
ATOM 1402 C C . ALA A 1 92 ? 10.825 -9.795 14.600 1.00 11.19 92 ALA A C 1
ATOM 1403 O O . ALA A 1 92 ? 11.977 -9.329 14.643 1.00 12.54 92 ALA A O 1
ATOM 1410 N N . ILE A 1 93 ? 10.290 -10.236 13.466 1.00 11.95 93 ILE A N 1
ATOM 1411 C CA . ILE A 1 93 ? 10.882 -9.884 12.182 1.00 13.09 93 ILE A CA 1
ATOM 1412 C C . ILE A 1 93 ? 10.345 -8.521 11.749 1.00 12.74 93 ILE A C 1
ATOM 1413 O O . ILE A 1 93 ? 9.136 -8.279 11.750 1.00 13.24 93 ILE A O 1
ATOM 1429 N N . TYR A 1 94 ? 11.258 -7.609 11.445 1.00 11.67 94 TYR A N 1
ATOM 1430 C CA . TYR A 1 94 ? 10.942 -6.252 11.007 1.00 11.38 94 TYR A CA 1
ATOM 1431 C C . TYR A 1 94 ? 11.071 -6.171 9.496 1.00 11.70 94 TYR A C 1
ATOM 1432 O O . TYR A 1 94 ? 12.120 -6.444 8.933 1.00 13.43 94 TYR A O 1
ATOM 1450 N N . TYR A 1 95 ? 9.982 -5.830 8.826 1.00 10.68 95 TYR A N 1
ATOM 1451 C CA . TYR A 1 95 ? 9.918 -5.750 7.355 1.00 11.38 95 TYR A CA 1
ATOM 1452 C C . TYR A 1 95 ? 9.939 -4.320 6.885 1.00 9.39 95 TYR A C 1
ATOM 1453 O O . TYR A 1 95 ? 8.980 -3.571 7.186 1.00 10.65 95 TYR A O 1
ATOM 1471 N N . CYS A 1 96 ? 10.958 -3.925 6.153 1.00 10.65 96 CYS A N 1
ATOM 1472 C CA . CYS A 1 96 ? 10.882 -2.666 5.417 1.00 10.02 96 CYS A CA 1
ATOM 1473 C C . CYS A 1 96 ? 9.770 -2.798 4.381 1.00 10.91 96 CYS A C 1
ATOM 1474 O O . CYS A 1 96 ? 9.594 -3.871 3.778 1.00 10.88 96 CYS A O 1
ATOM 1481 N N . THR A 1 97 ? 9.000 -1.735 4.153 1.00 10.26 97 THR A N 1
ATOM 1482 C CA . THR A 1 97 ? 7.897 -1.795 3.224 1.00 9.65 97 THR A CA 1
ATOM 1483 C C . THR A 1 97 ? 7.639 -0.386 2.680 1.00 9.29 97 THR A C 1
ATOM 1484 O O . THR A 1 97 ? 7.864 0.612 3.370 1.00 9.98 97 THR A O 1
ATOM 1495 N N . LEU A 1 98 ? 7.172 -0.323 1.432 1.00 10.42 98 LEU A N 1
ATOM 1496 C CA . LEU A 1 98 ? 7.037 0.919 0.669 1.00 9.91 98 LEU A CA 1
ATOM 1497 C C . LEU A 1 98 ? 5.688 0.982 -0.031 1.00 11.05 98 LEU A C 1
ATOM 1498 O O . LEU A 1 98 ? 5.186 -0.010 -0.540 1.00 10.46 98 LEU A O 1
ATOM 1514 N N . HIS A 1 99 ? 5.110 2.178 -0.112 1.00 9.93 99 HIS A N 1
ATOM 1515 C CA . HIS A 1 99 ? 4.052 2.471 -1.042 1.00 11.24 99 HIS A CA 1
ATOM 1516 C C . HIS A 1 99 ? 4.201 3.926 -1.434 1.00 10.60 99 HIS A C 1
ATOM 1517 O O . HIS A 1 99 ? 4.587 4.769 -0.625 1.00 12.85 99 HIS A O 1
ATOM 1531 N N . ARG A 1 100 ? 3.812 4.252 -2.650 1.00 12.45 100 ARG A N 1
ATOM 1532 C CA . ARG A 1 100 ? 3.791 5.649 -3.075 1.00 12.65 100 ARG A CA 1
ATOM 1533 C C . ARG A 1 100 ? 2.960 6.558 -2.164 1.00 12.35 100 ARG A C 1
ATOM 1534 O O . ARG A 1 100 ? 3.340 7.719 -1.940 1.00 13.69 100 ARG A O 1
ATOM 1555 N N . PHE A 1 101 ? 1.854 6.054 -1.607 1.00 11.45 101 PHE A N 1
ATOM 1556 C CA . PHE A 1 101 ? 0.943 6.877 -0.816 1.00 12.37 101 PHE A CA 1
ATOM 1557 C C . PHE A 1 101 ? 0.902 6.427 0.647 1.00 11.53 101 PHE A C 1
ATOM 1558 O O . PHE A 1 101 ? 0.713 5.235 0.936 1.00 12.04 101 PHE A O 1
ATOM 1575 N N . CYS A 1 102 ? 1.125 7.335 1.579 1.00 11.84 102 CYS A N 1
ATOM 1576 C CA . CYS A 1 102 ? 1.108 6.953 3.009 1.00 11.67 102 CYS A CA 1
ATOM 1577 C C . CYS A 1 102 ? -0.214 6.433 3.495 1.00 12.56 102 CYS A C 1
ATOM 1578 O O . CYS A 1 102 ? -0.216 5.525 4.355 1.00 13.28 102 CYS A O 1
ATOM 1585 N N . ASN A 1 103 ? -1.336 6.910 2.971 1.00 12.59 103 ASN A N 1
ATOM 1586 C CA . ASN A 1 103 ? -2.587 6.340 3.463 1.00 14.71 103 ASN A CA 1
ATOM 1587 C C . ASN A 1 103 ? -2.798 4.912 2.971 1.00 16.31 103 ASN A C 1
ATOM 1588 O O . ASN A 1 103 ? -3.511 4.145 3.615 1.00 24.04 103 ASN A O 1
ATOM 1599 N N . THR A 1 104 ? -2.173 4.554 1.863 1.00 11.88 104 THR A N 1
ATOM 1600 C CA . THR A 1 104 ? -2.196 3.185 1.376 1.00 13.64 104 THR A CA 1
ATOM 1601 C C . THR A 1 104 ? -1.176 2.314 2.132 1.00 12.82 104 THR A C 1
ATOM 1602 O O . THR A 1 104 ? -1.441 1.162 2.481 1.00 11.62 104 THR A O 1
ATOM 1613 N N . TRP A 1 105 ? -0.001 2.895 2.417 1.00 11.08 105 TRP A N 1
ATOM 1614 C CA . TRP A 1 105 ? 1.073 2.233 3.160 1.00 10.76 105 TRP A CA 1
ATOM 1615 C C . TRP A 1 105 ? 0.562 1.545 4.428 1.00 9.89 105 TRP A C 1
ATOM 1616 O O . TRP A 1 105 ? 0.940 0.381 4.756 1.00 9.82 105 TRP A O 1
ATOM 1637 N N A SER A 1 106 ? -0.267 2.251 5.189 0.41 11.22 106 SER A N 1
ATOM 1638 N N B SER A 1 106 ? -0.266 2.270 5.178 0.59 11.20 106 SER A N 1
ATOM 1639 C CA A SER A 1 106 ? -0.747 1.737 6.460 0.41 12.20 106 SER A CA 1
ATOM 1640 C CA B SER A 1 106 ? -0.789 1.784 6.437 0.59 13.76 106 SER A CA 1
ATOM 1641 C C A SER A 1 106 ? -1.579 0.475 6.327 0.41 13.69 106 SER A C 1
ATOM 1642 C C B SER A 1 106 ? -1.613 0.522 6.336 0.59 13.20 106 SER A C 1
ATOM 1643 O O A SER A 1 106 ? -1.654 -0.332 7.251 0.41 15.93 106 SER A O 1
ATOM 1644 O O B SER A 1 106 ? -1.718 -0.241 7.285 0.59 13.53 106 SER A O 1
ATOM 1659 N N . LEU A 1 107 ? -2.208 0.301 5.170 1.00 13.03 107 LEU A N 1
ATOM 1660 C CA . LEU A 1 107 ? -3.033 -0.890 4.922 1.00 13.90 107 LEU A CA 1
ATOM 1661 C C . LEU A 1 107 ? -2.201 -2.128 4.628 1.00 11.46 107 LEU A C 1
ATOM 1662 O O . LEU A 1 107 ? -2.694 -3.238 4.809 1.00 16.28 107 LEU A O 1
ATOM 1678 N N . GLY A 1 108 ? -0.995 -1.959 4.120 1.00 11.69 108 GLY A N 1
ATOM 1679 C CA . GLY A 1 108 ? -0.106 -3.065 3.816 1.00 12.14 108 GLY A CA 1
ATOM 1680 C C . GLY A 1 108 ? -0.391 -3.775 2.489 1.00 10.94 108 GLY A C 1
ATOM 1681 O O . GLY A 1 108 ? 0.548 -4.164 1.810 1.00 11.41 108 GLY A O 1
ATOM 1685 N N . THR A 1 109 ? -1.671 -3.910 2.134 1.00 12.91 109 THR A N 1
ATOM 1686 C CA . THR A 1 109 ? -2.134 -4.731 1.022 1.00 11.05 109 THR A CA 1
ATOM 1687 C C . THR A 1 109 ? -1.394 -4.527 -0.279 1.00 12.84 109 THR A C 1
ATOM 1688 O O . THR A 1 109 ? -1.072 -5.503 -0.971 1.00 12.68 109 THR A O 1
ATOM 1699 N N . LEU A 1 110 ? -1.136 -3.280 -0.668 1.00 10.73 110 LEU A N 1
ATOM 1700 C CA . LEU A 1 110 ? -0.503 -3.011 -1.950 1.00 11.79 110 LEU A CA 1
ATOM 1701 C C . LEU A 1 110 ? 0.983 -2.695 -1.867 1.00 11.26 110 LEU A C 1
ATOM 1702 O O . LEU A 1 110 ? 1.634 -2.328 -2.837 1.00 12.43 110 LEU A O 1
ATOM 1718 N N . ASN A 1 111 ? 1.582 -2.819 -0.682 1.00 10.06 111 ASN A N 1
ATOM 1719 C CA . ASN A 1 111 ? 2.974 -2.420 -0.496 1.00 10.27 111 ASN A CA 1
ATOM 1720 C C . ASN A 1 111 ? 3.957 -3.352 -1.182 1.00 11.99 111 ASN A C 1
ATOM 1721 O O . ASN A 1 111 ? 3.671 -4.535 -1.423 1.00 11.99 111 ASN A O 1
ATOM 1732 N N . VAL A 1 112 ? 5.137 -2.816 -1.468 1.00 11.87 112 VAL A N 1
ATOM 1733 C CA . VAL A 1 112 ? 6.324 -3.598 -1.717 1.00 11.14 112 VAL A CA 1
ATOM 1734 C C . VAL A 1 112 ? 6.877 -4.033 -0.361 1.00 12.00 112 VAL A C 1
ATOM 1735 O O . VAL A 1 112 ? 6.890 -3.230 0.566 1.00 11.04 112 VAL A O 1
ATOM 1748 N N . TRP A 1 113 ? 7.322 -5.276 -0.259 1.00 12.23 113 TRP A N 1
ATOM 1749 C CA . TRP A 1 113 ? 7.839 -5.858 0.976 1.00 12.64 113 TRP A CA 1
ATOM 1750 C C . TRP A 1 113 ? 9.276 -6.328 0.861 1.00 16.05 113 TRP A C 1
ATOM 1751 O O . TRP A 1 113 ? 9.630 -6.973 -0.110 1.00 17.79 113 TRP A O 1
ATOM 1772 N N . GLY A 1 114 ? 10.069 -6.006 1.898 1.00 14.62 114 GLY A N 1
ATOM 1773 C CA . GLY A 1 114 ? 11.428 -6.535 1.988 1.00 16.10 114 GLY A CA 1
ATOM 1774 C C . GLY A 1 114 ? 11.383 -7.960 2.521 1.00 15.04 114 GLY A C 1
ATOM 1775 O O . GLY A 1 114 ? 10.346 -8.388 3.040 1.00 17.65 114 GLY A O 1
ATOM 1779 N N . GLN A 1 115 ? 12.520 -8.660 2.499 1.00 15.86 115 GLN A N 1
ATOM 1780 C CA . GLN A 1 115 ? 12.602 -9.995 3.070 1.00 16.28 115 GLN A CA 1
ATOM 1781 C C . GLN A 1 115 ? 12.489 -10.055 4.579 1.00 16.22 115 GLN A C 1
ATOM 1782 O O . GLN A 1 115 ? 12.134 -11.105 5.129 1.00 21.64 115 GLN A O 1
ATOM 1796 N N . GLY A 1 116 ? 12.783 -8.948 5.237 1.00 15.22 116 GLY A N 1
ATOM 1797 C CA . GLY A 1 116 ? 12.716 -8.840 6.688 1.00 17.69 116 GLY A CA 1
ATOM 1798 C C . GLY A 1 116 ? 14.017 -9.071 7.402 1.00 16.93 116 GLY A C 1
ATOM 1799 O O . GLY A 1 116 ? 14.907 -9.768 6.912 1.00 19.44 116 GLY A O 1
ATOM 1803 N N . THR A 1 117 ? 14.087 -8.452 8.561 1.00 15.48 117 THR A N 1
ATOM 1804 C CA . THR A 1 117 ? 15.255 -8.448 9.434 1.00 18.74 117 THR A CA 1
ATOM 1805 C C . THR A 1 117 ? 14.848 -8.948 10.809 1.00 13.64 117 THR A C 1
ATOM 1806 O O . THR A 1 117 ? 14.002 -8.346 11.469 1.00 13.89 117 THR A O 1
ATOM 1817 N N . GLN A 1 118 ? 15.432 -10.052 11.276 1.00 14.82 118 GLN A N 1
ATOM 1818 C CA . GLN A 1 118 ? 15.181 -10.504 12.646 1.00 14.33 118 GLN A CA 1
ATOM 1819 C C . GLN A 1 118 ? 15.765 -9.528 13.677 1.00 13.74 118 GLN A C 1
ATOM 1820 O O . GLN A 1 118 ? 16.922 -9.129 13.557 1.00 14.67 118 GLN A O 1
ATOM 1834 N N . VAL A 1 119 ? 14.936 -9.184 14.652 1.00 12.77 119 VAL A N 1
ATOM 1835 C CA . VAL A 1 119 ? 15.339 -8.471 15.839 1.00 11.91 119 VAL A CA 1
ATOM 1836 C C . VAL A 1 119 ? 14.923 -9.336 17.022 1.00 13.69 119 VAL A C 1
ATOM 1837 O O . VAL A 1 119 ? 13.756 -9.637 17.227 1.00 14.44 119 VAL A O 1
ATOM 1850 N N . THR A 1 120 ? 15.893 -9.776 17.820 1.00 13.39 120 THR A N 1
ATOM 1851 C CA . THR A 1 120 ? 15.630 -10.561 18.994 1.00 14.67 120 THR A CA 1
ATOM 1852 C C . THR A 1 120 ? 16.100 -9.764 20.195 1.00 14.26 120 THR A C 1
ATOM 1853 O O . THR A 1 120 ? 17.264 -9.311 20.251 1.00 17.69 120 THR A O 1
ATOM 1864 N N . VAL A 1 121 ? 15.232 -9.593 21.165 1.00 13.55 121 VAL A N 1
ATOM 1865 C CA . VAL A 1 121 ? 15.615 -8.874 22.376 1.00 15.40 121 VAL A CA 1
ATOM 1866 C C . VAL A 1 121 ? 15.664 -9.923 23.458 1.00 15.14 121 VAL A C 1
ATOM 1867 O O . VAL A 1 121 ? 14.669 -10.610 23.719 1.00 18.40 121 VAL A O 1
ATOM 1880 N N A SER A 1 122 ? 16.825 -10.052 24.084 0.61 15.44 122 SER A N 1
ATOM 1881 N N B SER A 1 122 ? 16.825 -10.064 24.082 0.39 15.64 122 SER A N 1
ATOM 1882 C CA A SER A 1 122 ? 17.129 -11.097 25.035 0.61 18.52 122 SER A CA 1
ATOM 1883 C CA B SER A 1 122 ? 17.095 -11.129 25.028 0.39 17.56 122 SER A CA 1
ATOM 1884 C C A SER A 1 122 ? 17.082 -10.582 26.464 0.61 19.94 122 SER A C 1
ATOM 1885 C C B SER A 1 122 ? 17.098 -10.600 26.453 0.39 19.77 122 SER A C 1
ATOM 1886 O O A SER A 1 122 ? 17.347 -9.422 26.728 0.61 19.25 122 SER A O 1
ATOM 1887 O O B SER A 1 122 ? 17.403 -9.440 26.699 0.39 19.65 122 SER A O 1
ATOM 1902 N N . SER A 1 123 ? 16.754 -11.459 27.401 1.00 24.17 123 SER A N 1
ATOM 1903 C CA . SER A 1 123 ? 16.919 -11.128 28.804 1.00 28.31 123 SER A CA 1
ATOM 1904 C C . SER A 1 123 ? 18.342 -11.557 29.210 1.00 22.95 123 SER A C 1
ATOM 1905 O O . SER A 1 123 ? 18.994 -10.880 30.000 1.00 40.63 123 SER A O 1
ATOM 1913 N N . GLN B 1 1 ? -12.132 -7.211 46.183 1.00 68.89 1 GLN B N 1
ATOM 1914 C CA . GLN B 1 1 ? -12.547 -5.860 46.668 1.00 68.24 1 GLN B CA 1
ATOM 1915 C C . GLN B 1 1 ? -13.240 -5.046 45.567 1.00 54.75 1 GLN B C 1
ATOM 1916 O O . GLN B 1 1 ? -14.458 -5.076 45.438 1.00 60.37 1 GLN B O 1
ATOM 1932 N N . VAL B 1 2 ? -12.458 -4.323 44.774 1.00 31.36 2 VAL B N 1
ATOM 1933 C CA . VAL B 1 2 ? -12.988 -3.614 43.615 1.00 24.12 2 VAL B CA 1
ATOM 1934 C C . VAL B 1 2 ? -13.476 -4.595 42.591 1.00 23.54 2 VAL B C 1
ATOM 1935 O O . VAL B 1 2 ? -12.762 -5.519 42.215 1.00 28.07 2 VAL B O 1
ATOM 1948 N N . LYS B 1 3 ? -14.694 -4.330 42.122 1.00 23.99 3 LYS B N 1
ATOM 1949 C CA . LYS B 1 3 ? -15.391 -5.137 41.135 1.00 24.60 3 LYS B CA 1
ATOM 1950 C C . LYS B 1 3 ? -15.781 -4.291 39.932 1.00 23.35 3 LYS B C 1
ATOM 1951 O O . LYS B 1 3 ? -16.289 -3.166 40.100 1.00 22.07 3 LYS B O 1
ATOM 1970 N N . LEU B 1 4 ? -15.614 -4.857 38.736 1.00 20.62 4 LEU B N 1
ATOM 1971 C CA . LEU B 1 4 ? -15.970 -4.195 37.480 1.00 18.94 4 LEU B CA 1
ATOM 1972 C C . LEU B 1 4 ? -17.048 -4.987 36.768 1.00 19.91 4 LEU B C 1
ATOM 1973 O O . LEU B 1 4 ? -16.845 -6.157 36.466 1.00 26.45 4 LEU B O 1
ATOM 1989 N N . GLU B 1 5 ? -18.204 -4.366 36.572 1.00 19.93 5 GLU B N 1
ATOM 1990 C CA . GLU B 1 5 ? -19.361 -4.990 35.903 1.00 20.61 5 GLU B CA 1
ATOM 1991 C C . GLU B 1 5 ? -19.445 -4.482 34.466 1.00 19.25 5 GLU B C 1
ATOM 1992 O O . GLU B 1 5 ? -19.750 -3.310 34.236 1.00 18.23 5 GLU B O 1
ATOM 2004 N N . GLU B 1 6 ? -19.215 -5.399 33.539 1.00 18.04 6 GLU B N 1
ATOM 2005 C CA . GLU B 1 6 ? -19.091 -5.096 32.128 1.00 16.36 6 GLU B CA 1
ATOM 2006 C C . GLU B 1 6 ? -20.326 -5.515 31.351 1.00 17.95 6 GLU B C 1
ATOM 2007 O O . GLU B 1 6 ? -20.859 -6.578 31.591 1.00 19.86 6 GLU B O 1
ATOM 2019 N N . SER B 1 7 ? -20.742 -4.681 30.392 1.00 17.16 7 SER B N 1
ATOM 2020 C CA . SER B 1 7 ? -21.891 -4.996 29.563 1.00 19.99 7 SER B CA 1
ATOM 2021 C C . SER B 1 7 ? -21.791 -4.364 28.209 1.00 15.94 7 SER B C 1
ATOM 2022 O O . SER B 1 7 ? -20.998 -3.549 27.928 1.00 15.66 7 SER B O 1
ATOM 2030 N N . GLY B 1 8 ? -22.675 -4.836 27.331 1.00 17.98 8 GLY B N 1
ATOM 2031 C CA . GLY B 1 8 ? -22.894 -4.201 26.035 1.00 18.92 8 GLY B CA 1
ATOM 2032 C C . GLY B 1 8 ? -22.241 -4.850 24.843 1.00 19.45 8 GLY B C 1
ATOM 2033 O O . GLY B 1 8 ? -22.406 -4.400 23.705 1.00 20.74 8 GLY B O 1
ATOM 2037 N N . GLY B 1 9 ? -21.530 -5.941 25.061 1.00 16.52 9 GLY B N 1
ATOM 2038 C CA . GLY B 1 9 ? -20.854 -6.619 23.975 1.00 16.81 9 GLY B CA 1
ATOM 2039 C C . GLY B 1 9 ? -21.692 -7.556 23.152 1.00 17.88 9 GLY B C 1
ATOM 2040 O O . GLY B 1 9 ? -22.898 -7.688 23.388 1.00 18.92 9 GLY B O 1
ATOM 2044 N N . GLY B 1 10 ? -21.024 -8.218 22.219 1.00 18.19 10 GLY B N 1
ATOM 2045 C CA . GLY B 1 10 ? -21.674 -9.198 21.382 1.00 17.92 10 GLY B CA 1
ATOM 2046 C C . GLY B 1 10 ? -20.990 -9.295 20.052 1.00 17.67 10 GLY B C 1
ATOM 2047 O O . GLY B 1 10 ? -19.787 -9.104 19.929 1.00 18.78 10 GLY B O 1
ATOM 2051 N N . SER B 1 11 ? -21.784 -9.598 19.034 1.00 17.13 11 SER B N 1
ATOM 2052 C CA . SER B 1 11 ? -21.282 -9.736 17.672 1.00 17.64 11 SER B CA 1
ATOM 2053 C C . SER B 1 11 ? -22.042 -8.745 16.799 1.00 19.78 11 SER B C 1
ATOM 2054 O O . SER B 1 11 ? -23.226 -8.512 17.020 1.00 25.94 11 SER B O 1
ATOM 2062 N N . VAL B 1 12 ? -21.369 -8.126 15.859 1.00 15.74 12 VAL B N 1
ATOM 2063 C CA . VAL B 1 12 ? -21.983 -7.091 15.033 1.00 16.06 12 VAL B CA 1
ATOM 2064 C C . VAL B 1 12 ? -21.318 -7.047 13.688 1.00 15.63 12 VAL B C 1
ATOM 2065 O O . VAL B 1 12 ? -20.140 -7.323 13.551 1.00 15.95 12 VAL B O 1
ATOM 2078 N N . GLN B 1 13 ? -22.068 -6.725 12.649 1.00 15.21 13 GLN B N 1
ATOM 2079 C CA . GLN B 1 13 ? -21.459 -6.626 11.334 1.00 15.46 13 GLN B CA 1
ATOM 2080 C C . GLN B 1 13 ? -20.535 -5.418 11.196 1.00 15.44 13 GLN B C 1
ATOM 2081 O O . GLN B 1 13 ? -20.819 -4.342 11.757 1.00 17.46 13 GLN B O 1
ATOM 2095 N N . ALA B 1 14 ? -19.438 -5.589 10.455 1.00 17.71 14 ALA B N 1
ATOM 2096 C CA . ALA B 1 14 ? -18.536 -4.500 10.115 1.00 16.60 14 ALA B CA 1
ATOM 2097 C C . ALA B 1 14 ? -19.317 -3.295 9.590 1.00 18.51 14 ALA B C 1
ATOM 2098 O O . ALA B 1 14 ? -20.283 -3.427 8.855 1.00 19.12 14 ALA B O 1
ATOM 2105 N N . GLY B 1 15 ? -18.908 -2.100 10.017 1.00 17.95 15 GLY B N 1
ATOM 2106 C CA . GLY B 1 15 ? -19.556 -0.865 9.673 1.00 15.50 15 GLY B CA 1
ATOM 2107 C C . GLY B 1 15 ? -20.556 -0.436 10.723 1.00 16.53 15 GLY B C 1
ATOM 2108 O O . GLY B 1 15 ? -20.954 0.711 10.743 1.00 18.80 15 GLY B O 1
ATOM 2112 N N . GLY B 1 16 ? -20.969 -1.366 11.579 1.00 14.84 16 GLY B N 1
ATOM 2113 C CA . GLY B 1 16 ? -21.984 -1.111 12.589 1.00 15.24 16 GLY B CA 1
ATOM 2114 C C . GLY B 1 16 ? -21.405 -0.485 13.862 1.00 14.63 16 GLY B C 1
ATOM 2115 O O . GLY B 1 16 ? -20.247 -0.021 13.912 1.00 15.38 16 GLY B O 1
ATOM 2119 N N . SER B 1 17 ? -22.257 -0.435 14.884 1.00 14.76 17 SER B N 1
ATOM 2120 C CA . SER B 1 17 ? -21.928 0.242 16.150 1.00 14.68 17 SER B CA 1
ATOM 2121 C C . SER B 1 17 ? -22.273 -0.643 17.314 1.00 14.34 17 SER B C 1
ATOM 2122 O O . SER B 1 17 ? -23.163 -1.528 17.212 1.00 14.57 17 SER B O 1
ATOM 2130 N N . LEU B 1 18 ? -21.646 -0.346 18.429 1.00 14.05 18 LEU B N 1
ATOM 2131 C CA . LEU B 1 18 ? -21.911 -0.929 19.733 1.00 13.92 18 LEU B CA 1
ATOM 2132 C C . LEU B 1 18 ? -21.695 0.114 20.805 1.00 14.16 18 LEU B C 1
ATOM 2133 O O . LEU B 1 18 ? -21.038 1.135 20.550 1.00 15.63 18 LEU B O 1
ATOM 2149 N N . ARG B 1 19 ? -22.206 -0.129 21.995 1.00 14.37 19 ARG B N 1
ATOM 2150 C CA . ARG B 1 19 ? -21.864 0.723 23.161 1.00 14.60 19 ARG B CA 1
ATOM 2151 C C . ARG B 1 19 ? -21.565 -0.173 24.330 1.00 14.23 19 ARG B C 1
ATOM 2152 O O . ARG B 1 19 ? -22.437 -0.849 24.839 1.00 16.82 19 ARG B O 1
ATOM 2173 N N . LEU B 1 20 ? -20.325 -0.167 24.796 1.00 13.70 20 LEU B N 1
ATOM 2174 C CA . LEU B 1 20 ? -19.948 -0.922 26.002 1.00 13.61 20 LEU B CA 1
ATOM 2175 C C . LEU B 1 20 ? -20.157 -0.055 27.224 1.00 14.07 20 LEU B C 1
ATOM 2176 O O . LEU B 1 20 ? -20.078 1.178 27.180 1.00 14.48 20 LEU B O 1
ATOM 2192 N N A SER B 1 21 ? -20.458 -0.711 28.336 0.43 15.01 21 SER B N 1
ATOM 2193 N N B SER B 1 21 ? -20.385 -0.710 28.342 0.57 14.26 21 SER B N 1
ATOM 2194 C CA A SER B 1 21 ? -20.539 -0.055 29.643 0.43 18.66 21 SER B CA 1
ATOM 2195 C CA B SER B 1 21 ? -20.440 -0.022 29.624 0.57 14.82 21 SER B CA 1
ATOM 2196 C C A SER B 1 21 ? -19.669 -0.789 30.658 0.43 14.78 21 SER B C 1
ATOM 2197 C C B SER B 1 21 ? -19.740 -0.788 30.709 0.57 14.65 21 SER B C 1
ATOM 2198 O O A SER B 1 21 ? -19.400 -1.991 30.526 0.43 14.30 21 SER B O 1
ATOM 2199 O O B SER B 1 21 ? -19.718 -2.008 30.724 0.57 15.85 21 SER B O 1
ATOM 2214 N N . CYS B 1 22 ? -19.185 -0.040 31.649 1.00 14.90 22 CYS B N 1
ATOM 2215 C CA . CYS B 1 22 ? -18.509 -0.636 32.765 1.00 14.93 22 CYS B CA 1
ATOM 2216 C C . CYS B 1 22 ? -18.785 0.169 34.010 1.00 15.96 22 CYS B C 1
ATOM 2217 O O . CYS B 1 22 ? -18.575 1.372 34.021 1.00 16.02 22 CYS B O 1
ATOM 2224 N N . ALA B 1 23 ? -19.243 -0.531 35.055 1.00 16.22 23 ALA B N 1
ATOM 2225 C CA . ALA B 1 23 ? -19.496 0.060 36.375 1.00 17.80 23 ALA B CA 1
ATOM 2226 C C . ALA B 1 23 ? -18.552 -0.495 37.420 1.00 17.13 23 ALA B C 1
ATOM 2227 O O . ALA B 1 23 ? -18.362 -1.713 37.527 1.00 19.30 23 ALA B O 1
ATOM 2234 N N . ALA B 1 24 ? -17.964 0.413 38.192 1.00 17.49 24 ALA B N 1
ATOM 2235 C CA . ALA B 1 24 ? -17.072 0.048 39.274 1.00 18.98 24 ALA B CA 1
ATOM 2236 C C . ALA B 1 24 ? -17.815 0.089 40.605 1.00 22.80 24 ALA B C 1
ATOM 2237 O O . ALA B 1 24 ? -18.642 0.980 40.849 1.00 21.63 24 ALA B O 1
ATOM 2244 N N . SER B 1 25 ? -17.521 -0.895 41.451 1.00 19.53 25 SER B N 1
ATOM 2245 C CA . SER B 1 25 ? -18.042 -0.953 42.807 1.00 23.51 25 SER B CA 1
ATOM 2246 C C . SER B 1 25 ? -16.975 -1.529 43.723 1.00 20.54 25 SER B C 1
ATOM 2247 O O . SER B 1 25 ? -15.970 -2.095 43.267 1.00 23.50 25 SER B O 1
ATOM 2255 N N . GLY B 1 26 ? -17.175 -1.330 45.032 1.00 23.59 26 GLY B N 1
ATOM 2256 C CA . GLY B 1 26 ? -16.268 -1.849 46.043 1.00 24.39 26 GLY B CA 1
ATOM 2257 C C . GLY B 1 26 ? -15.014 -1.013 46.249 1.00 23.72 26 GLY B C 1
ATOM 2258 O O . GLY B 1 26 ? -14.088 -1.412 46.961 1.00 28.41 26 GLY B O 1
ATOM 2262 N N . HIS B 1 27 ? -14.968 0.125 45.570 1.00 23.88 27 HIS B N 1
ATOM 2263 C CA . HIS B 1 27 ? -13.831 1.039 45.657 1.00 21.24 27 HIS B CA 1
ATOM 2264 C C . HIS B 1 27 ? -14.123 2.186 46.595 1.00 24.02 27 HIS B C 1
ATOM 2265 O O . HIS B 1 27 ? -15.266 2.424 46.981 1.00 24.12 27 HIS B O 1
ATOM 2279 N N . THR B 1 28 ? -13.087 2.925 46.934 1.00 20.96 28 THR B N 1
ATOM 2280 C CA . THR B 1 28 ? -13.244 4.108 47.792 1.00 27.57 28 THR B CA 1
ATOM 2281 C C . THR B 1 28 ? -12.759 5.396 47.068 1.00 21.92 28 THR B C 1
ATOM 2282 O O . THR B 1 28 ? -12.636 6.459 47.704 1.00 30.82 28 THR B O 1
ATOM 2293 N N . TYR B 1 29 ? -12.533 5.345 45.778 1.00 33.36 29 TYR B N 1
ATOM 2294 C CA . TYR B 1 29 ? -12.047 6.508 45.057 1.00 32.16 29 TYR B CA 1
ATOM 2295 C C . TYR B 1 29 ? -13.205 7.259 44.605 1.00 27.10 29 TYR B C 1
ATOM 2296 O O . TYR B 1 29 ? -14.004 6.669 43.931 1.00 30.42 29 TYR B O 1
ATOM 2314 N N A SER B 1 30 ? -13.353 8.528 44.927 0.57 20.40 30 SER B N 1
ATOM 2315 N N B SER B 1 30 ? -13.345 8.558 44.878 0.43 25.70 30 SER B N 1
ATOM 2316 C CA A SER B 1 30 ? -14.416 9.197 44.202 0.57 20.44 30 SER B CA 1
ATOM 2317 C CA B SER B 1 30 ? -14.390 9.308 44.139 0.43 22.92 30 SER B CA 1
ATOM 2318 C C A SER B 1 30 ? -13.835 9.653 42.848 0.57 19.52 30 SER B C 1
ATOM 2319 C C B SER B 1 30 ? -13.785 10.016 42.911 0.43 27.36 30 SER B C 1
ATOM 2320 O O A SER B 1 30 ? -14.623 9.812 41.916 0.57 18.52 30 SER B O 1
ATOM 2321 O O B SER B 1 30 ? -14.472 10.700 42.120 0.43 19.27 30 SER B O 1
ATOM 2336 N N . THR B 1 31 ? -12.494 9.795 42.718 1.00 19.97 31 THR B N 1
ATOM 2337 C CA . THR B 1 31 ? -11.833 10.121 41.449 1.00 20.85 31 THR B CA 1
ATOM 2338 C C . THR B 1 31 ? -10.795 9.059 41.075 1.00 17.01 31 THR B C 1
ATOM 2339 O O . THR B 1 31 ? -10.066 8.582 41.965 1.00 19.65 31 THR B O 1
ATOM 2349 N N . TYR B 1 32 ? -10.724 8.723 39.789 1.00 15.21 32 TYR B N 1
ATOM 2350 C CA . TYR B 1 32 ? -9.882 7.595 39.353 1.00 14.40 32 TYR B CA 1
ATOM 2351 C C . TYR B 1 32 ? -9.913 7.533 37.837 1.00 13.58 32 TYR B C 1
ATOM 2352 O O . TYR B 1 32 ? -10.644 8.292 37.198 1.00 14.62 32 TYR B O 1
ATOM 2370 N N . CYS B 1 33 ? -9.082 6.699 37.255 1.00 11.78 33 CYS B N 1
ATOM 2371 C CA . CYS B 1 33 ? -9.034 6.476 35.807 1.00 11.36 33 CYS B CA 1
ATOM 2372 C C . CYS B 1 33 ? -9.747 5.168 35.479 1.00 11.28 33 CYS B C 1
ATOM 2373 O O . CYS B 1 33 ? -9.498 4.119 36.119 1.00 11.64 33 CYS B O 1
ATOM 2380 N N . MET B 1 34 ? -10.618 5.178 34.471 1.00 10.95 34 MET B N 1
ATOM 2381 C CA . MET B 1 34 ? -11.284 3.927 34.051 1.00 10.64 34 MET B CA 1
ATOM 2382 C C . MET B 1 34 ? -11.466 3.939 32.552 1.00 9.41 34 MET B C 1
ATOM 2383 O O . MET B 1 34 ? -11.669 4.977 31.914 1.00 11.35 34 MET B O 1
ATOM 2397 N N . GLY B 1 35 ? -11.413 2.777 31.928 1.00 9.79 35 GLY B N 1
ATOM 2398 C CA . GLY B 1 35 ? -11.693 2.663 30.517 1.00 9.66 35 GLY B CA 1
ATOM 2399 C C . GLY B 1 35 ? -11.429 1.230 30.068 1.00 9.85 35 GLY B C 1
ATOM 2400 O O . GLY B 1 35 ? -11.603 0.282 30.883 1.00 11.10 35 GLY B O 1
ATOM 2404 N N . TRP B 1 36 ? -10.896 1.055 28.858 1.00 10.31 36 TRP B N 1
ATOM 2405 C CA . TRP B 1 36 ? -10.735 -0.302 28.289 1.00 9.50 36 TRP B CA 1
ATOM 2406 C C . TRP B 1 36 ? -9.373 -0.490 27.693 1.00 10.52 36 TRP B C 1
ATOM 2407 O O . TRP B 1 36 ? -8.779 0.431 27.104 1.00 11.17 36 TRP B O 1
ATOM 2428 N N . PHE B 1 37 ? -8.836 -1.686 27.883 1.00 10.51 37 PHE B N 1
ATOM 2429 C CA . PHE B 1 37 ? -7.812 -2.254 27.022 1.00 10.93 37 PHE B CA 1
ATOM 2430 C C . PHE B 1 37 ? -8.532 -3.306 26.155 1.00 12.56 37 PHE B C 1
ATOM 2431 O O . PHE B 1 37 ? -9.682 -3.684 26.460 1.00 13.16 37 PHE B O 1
ATOM 2448 N N . ARG B 1 38 ? -7.852 -3.806 25.130 1.00 13.13 38 ARG B N 1
ATOM 2449 C CA . ARG B 1 38 ? -8.384 -4.917 24.366 1.00 13.26 38 ARG B CA 1
ATOM 2450 C C . ARG B 1 38 ? -7.283 -5.910 24.051 1.00 15.47 38 ARG B C 1
ATOM 2451 O O . ARG B 1 38 ? -6.084 -5.562 24.047 1.00 16.36 38 ARG B O 1
ATOM 2472 N N . GLN B 1 39 ? -7.684 -7.138 23.790 1.00 16.29 39 GLN B N 1
ATOM 2473 C CA . GLN B 1 39 ? -6.747 -8.191 23.470 1.00 19.23 39 GLN B CA 1
ATOM 2474 C C . GLN B 1 39 ? -7.306 -8.795 22.189 1.00 19.58 39 GLN B C 1
ATOM 2475 O O . GLN B 1 39 ? -8.253 -9.589 22.209 1.00 20.72 39 GLN B O 1
ATOM 2489 N N . VAL B 1 40 ? -6.680 -8.448 21.070 1.00 21.94 40 VAL B N 1
ATOM 2490 C CA . VAL B 1 40 ? -6.984 -8.984 19.759 1.00 23.88 40 VAL B CA 1
ATOM 2491 C C . VAL B 1 40 ? -6.394 -10.396 19.754 1.00 26.31 40 VAL B C 1
ATOM 2492 O O . VAL B 1 40 ? -5.436 -10.682 20.490 1.00 29.30 40 VAL B O 1
ATOM 2505 N N . PRO B 1 41 ? -6.979 -11.325 18.970 1.00 26.60 41 PRO B N 1
ATOM 2506 C CA . PRO B 1 41 ? -6.501 -12.714 19.084 1.00 28.32 41 PRO B CA 1
ATOM 2507 C C . PRO B 1 41 ? -4.984 -12.907 18.934 1.00 36.33 41 PRO B C 1
ATOM 2508 O O . PRO B 1 41 ? -4.374 -12.383 18.000 1.00 35.95 41 PRO B O 1
ATOM 2519 N N . GLY B 1 42 ? -4.397 -13.612 19.9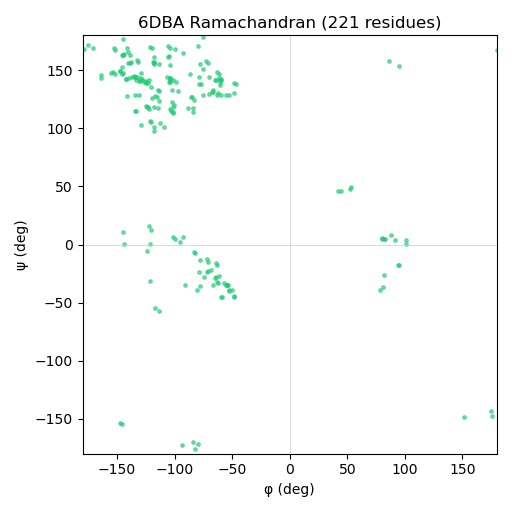05 1.00 37.43 42 GLY B N 1
ATOM 2520 C CA . GLY B 1 42 ? -2.991 -13.971 19.893 1.00 36.98 42 GLY B CA 1
ATOM 2521 C C . GLY B 1 42 ? -2.016 -12.893 20.334 1.00 42.83 42 GLY B C 1
ATOM 2522 O O . GLY B 1 42 ? -0.798 -13.112 20.311 1.00 38.96 42 GLY B O 1
ATOM 2526 N N . LYS B 1 43 ? -2.535 -11.753 20.777 1.00 35.27 43 LYS B N 1
ATOM 2527 C CA . LYS B 1 43 ? -1.695 -10.610 21.155 1.00 33.99 43 LYS B CA 1
ATOM 2528 C C . LYS B 1 43 ? -1.871 -10.207 22.621 1.00 35.65 43 LYS B C 1
ATOM 2529 O O . LYS B 1 43 ? -2.759 -10.702 23.320 1.00 34.74 43 LYS B O 1
ATOM 2548 N N . GLU B 1 44 ? -0.989 -9.326 23.089 1.00 28.75 44 GLU B N 1
ATOM 2549 C CA . GLU B 1 44 ? -1.043 -8.830 24.460 1.00 29.52 44 GLU B CA 1
ATOM 2550 C C . GLU B 1 44 ? -2.127 -7.779 24.576 1.00 22.93 44 GLU B C 1
ATOM 2551 O O . GLU B 1 44 ? -2.526 -7.181 23.586 1.00 26.89 44 GLU B O 1
ATOM 2563 N N . ARG B 1 45 ? -2.661 -7.592 25.768 1.00 26.21 45 ARG B N 1
ATOM 2564 C CA . ARG B 1 45 ? -3.600 -6.513 26.006 1.00 21.62 45 ARG B CA 1
ATOM 2565 C C . ARG B 1 45 ? -2.997 -5.158 25.748 1.00 21.49 45 ARG B C 1
ATOM 2566 O O . ARG B 1 45 ? -1.908 -4.884 26.236 1.00 24.39 45 ARG B O 1
ATOM 2587 N N . GLU B 1 46 ? -3.751 -4.283 25.103 1.00 17.63 46 GLU B N 1
ATOM 2588 C CA . GLU B 1 46 ? -3.304 -2.938 24.744 1.00 17.38 46 GLU B CA 1
ATOM 2589 C C . GLU B 1 46 ? -4.369 -1.915 25.059 1.00 14.84 46 GLU B C 1
ATOM 2590 O O . GLU B 1 46 ? -5.563 -2.183 24.913 1.00 14.86 46 GLU B O 1
ATOM 2602 N N . GLY B 1 47 ? -3.975 -0.725 25.466 1.00 15.53 47 GLY B N 1
ATOM 2603 C CA . GLY B 1 47 ? -4.901 0.347 25.784 1.00 13.19 47 GLY B CA 1
ATOM 2604 C C . GLY B 1 47 ? -5.781 0.757 24.623 1.00 13.18 47 GLY B C 1
ATOM 2605 O O . GLY B 1 47 ? -5.332 0.800 23.466 1.00 15.95 47 GLY B O 1
ATOM 2609 N N . VAL B 1 48 ? -7.038 1.060 24.932 1.00 12.23 48 VAL B N 1
ATOM 2610 C CA . VAL B 1 48 ? -8.004 1.524 23.926 1.00 13.72 48 VAL B CA 1
ATOM 2611 C C . VAL B 1 48 ? -8.479 2.947 24.236 1.00 12.51 48 VAL B C 1
ATOM 2612 O O . VAL B 1 48 ? -8.395 3.828 23.378 1.00 13.83 48 VAL B O 1
ATOM 2625 N N . ALA B 1 49 ? -9.002 3.203 25.449 1.00 12.09 49 ALA B N 1
ATOM 2626 C CA . ALA B 1 49 ? -9.511 4.528 25.794 1.00 12.56 49 ALA B CA 1
ATOM 2627 C C . ALA B 1 49 ? -9.662 4.611 27.296 1.00 11.47 49 ALA B C 1
ATOM 26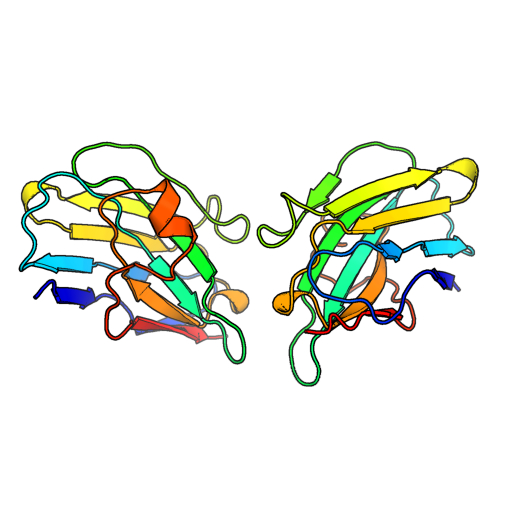28 O O . ALA B 1 49 ? -9.985 3.612 27.941 1.00 12.07 49 ALA B O 1
ATOM 2635 N N . ARG B 1 50 ? -9.382 5.776 27.868 1.00 12.28 50 ARG B N 1
ATOM 2636 C CA . ARG B 1 50 ? -9.677 6.014 29.293 1.00 11.42 50 ARG B CA 1
ATOM 2637 C C . ARG B 1 50 ? -10.242 7.394 29.484 1.00 12.49 50 ARG B C 1
ATOM 2638 O O . ARG B 1 50 ? -10.121 8.307 28.607 1.00 12.90 50 ARG B O 1
ATOM 2659 N N . ILE B 1 51 ? -10.855 7.568 30.659 1.00 12.21 51 ILE B N 1
ATOM 2660 C CA . ILE B 1 51 ? -11.353 8.872 31.104 1.00 12.96 51 ILE B CA 1
ATOM 2661 C C . ILE B 1 51 ? -11.156 8.950 32.615 1.00 11.52 51 ILE B C 1
ATOM 2662 O O . ILE B 1 51 ? -11.152 7.931 33.305 1.00 12.20 51 ILE B O 1
ATOM 2678 N N A ASN B 1 52 ? -10.933 10.142 33.155 0.56 13.65 52 ASN B N 1
ATOM 2679 N N B ASN B 1 52 ? -11.049 10.171 33.098 0.44 12.70 52 ASN B N 1
ATOM 2680 C CA A ASN B 1 52 ? -10.923 10.232 34.608 0.56 12.56 52 ASN B CA 1
ATOM 2681 C CA B ASN B 1 52 ? -11.001 10.455 34.511 0.44 15.70 52 ASN B CA 1
ATOM 2682 C C A ASN B 1 52 ? -12.357 10.453 35.066 0.56 13.35 52 ASN B C 1
ATOM 2683 C C B ASN B 1 52 ? -12.417 10.515 35.096 0.44 13.28 52 ASN B C 1
ATOM 2684 O O A ASN B 1 52 ? -13.030 11.418 34.692 0.56 14.70 52 ASN B O 1
ATOM 2685 O O B ASN B 1 52 ? -13.133 11.505 34.892 0.44 14.91 52 ASN B O 1
ATOM 2706 N N . VAL B 1 53 ? -12.839 9.463 35.798 1.00 14.31 53 VAL B N 1
ATOM 2707 C CA . VAL B 1 53 ? -14.138 9.496 36.430 1.00 17.36 53 VAL B CA 1
ATOM 2708 C C . VAL B 1 53 ? -14.093 10.597 37.466 1.00 19.37 53 VAL B C 1
ATOM 2709 O O . VAL B 1 53 ? -13.133 10.709 38.280 1.00 21.38 53 VAL B O 1
ATOM 2722 N N . GLY B 1 54 ? -15.089 11.455 37.416 1.00 19.30 54 GLY B N 1
ATOM 2723 C CA . GLY B 1 54 ? -15.111 12.588 38.319 1.00 25.34 54 GLY B CA 1
ATOM 2724 C C . GLY B 1 54 ? -14.361 13.792 37.765 1.00 28.62 54 GLY B C 1
ATOM 2725 O O . GLY B 1 54 ? -14.132 14.771 38.509 1.00 32.08 54 GLY B O 1
ATOM 2729 N N . GLY B 1 55 ? -13.954 13.706 36.496 1.00 28.85 55 GLY B N 1
ATOM 2730 C CA . GLY B 1 55 ? -13.157 14.720 35.805 1.00 33.01 55 GLY B CA 1
ATOM 2731 C C . GLY B 1 55 ? -13.585 14.692 34.338 1.00 20.03 55 GLY B C 1
ATOM 2732 O O . GLY B 1 55 ? -14.727 14.263 34.073 1.00 27.90 55 GLY B O 1
ATOM 2736 N N . SER B 1 56 ? -12.743 15.088 33.359 1.00 30.21 56 SER B N 1
ATOM 2737 C CA . SER B 1 56 ? -13.147 15.064 31.933 1.00 23.54 56 SER B CA 1
ATOM 2738 C C . SER B 1 56 ? -12.079 14.695 30.863 1.00 23.16 56 SER B C 1
ATOM 2739 O O . SER B 1 56 ? -12.348 14.595 29.681 1.00 27.87 56 SER B O 1
ATOM 2747 N N . SER B 1 57 ? -10.868 14.413 31.322 1.00 17.35 57 SER B N 1
ATOM 2748 C CA . SER B 1 57 ? -9.711 14.146 30.465 1.00 16.81 57 SER B CA 1
ATOM 2749 C C . SER B 1 57 ? -9.775 12.777 29.842 1.00 17.83 57 SER B C 1
ATOM 2750 O O . SER B 1 57 ? -9.925 11.795 30.566 1.00 16.52 57 SER B O 1
ATOM 2758 N N . THR B 1 58 ? -9.614 12.699 28.530 1.00 16.92 58 THR B N 1
ATOM 2759 C CA . THR B 1 58 ? -9.651 11.429 27.815 1.00 16.21 58 THR B CA 1
ATOM 2760 C C . THR B 1 58 ? -8.345 11.109 27.123 1.00 18.35 58 THR B C 1
ATOM 2761 O O . THR B 1 58 ? -7.509 11.983 26.870 1.00 21.29 58 THR B O 1
ATOM 2772 N N . TRP B 1 59 ? -8.169 9.841 26.799 1.00 15.38 59 TRP B N 1
ATOM 2773 C CA . TRP B 1 59 ? -7.059 9.363 25.972 1.00 17.21 59 TRP B CA 1
ATOM 2774 C C . TRP B 1 59 ? -7.619 8.257 25.070 1.00 15.12 59 TRP B C 1
ATOM 2775 O O . TRP B 1 59 ? -8.436 7.427 25.540 1.00 14.15 59 TRP B O 1
ATOM 2796 N N . TYR B 1 60 ? -7.149 8.201 23.820 1.00 16.08 60 TYR B N 1
ATOM 2797 C CA . TYR B 1 60 ? -7.500 7.163 22.848 1.00 14.96 60 TYR B CA 1
ATOM 2798 C C . TYR B 1 60 ? -6.263 6.560 22.173 1.00 16.81 60 TYR B C 1
ATOM 2799 O O . TYR B 1 60 ? -5.323 7.265 21.767 1.00 17.56 60 TYR B O 1
ATOM 2817 N N . ALA B 1 61 ? -6.305 5.257 21.975 1.00 17.43 61 ALA B N 1
ATOM 2818 C CA . ALA B 1 61 ? -5.343 4.599 21.103 1.00 18.47 61 ALA B CA 1
ATOM 2819 C C . ALA B 1 61 ? -5.450 5.131 19.673 1.00 18.86 61 ALA B C 1
ATOM 2820 O O . ALA B 1 61 ? -6.535 5.465 19.159 1.00 18.42 61 ALA B O 1
ATOM 2827 N N . ASP B 1 62 ? -4.310 5.172 19.012 1.00 20.55 62 ASP B N 1
ATOM 2828 C CA . ASP B 1 62 ? -4.231 5.663 17.646 1.00 21.77 62 ASP B CA 1
ATOM 2829 C C . ASP B 1 62 ? -5.215 4.971 16.718 1.00 20.55 62 ASP B C 1
ATOM 2830 O O . ASP B 1 62 ? -5.797 5.618 15.851 1.00 21.89 62 ASP B O 1
ATOM 2839 N N . SER B 1 63 ? -5.397 3.667 16.869 1.00 19.29 63 SER B N 1
ATOM 2840 C CA . SER B 1 63 ? -6.227 2.895 15.948 1.00 19.39 63 SER B CA 1
ATOM 2841 C C . SER B 1 63 ? -7.733 3.163 16.082 1.00 22.88 63 SER B C 1
ATOM 2842 O O . SER B 1 63 ? -8.514 2.728 15.214 1.00 20.78 63 SER B O 1
ATOM 2850 N N . VAL B 1 64 ? -8.172 3.837 17.143 1.00 17.91 64 VAL B N 1
ATOM 2851 C CA . VAL B 1 64 ? -9.625 4.022 17.386 1.00 16.35 64 VAL B CA 1
ATOM 2852 C C . VAL B 1 64 ? -10.066 5.463 17.455 1.00 19.07 64 VAL B C 1
ATOM 2853 O O . VAL B 1 64 ? -11.278 5.757 17.615 1.00 17.95 64 VAL B O 1
ATOM 2866 N N . ARG B 1 65 ? -9.097 6.360 17.275 1.00 24.03 65 ARG B N 1
ATOM 2867 C CA . ARG B 1 65 ? -9.359 7.782 17.191 1.00 32.24 65 ARG B CA 1
ATOM 2868 C C . ARG B 1 65 ? -10.492 8.077 16.228 1.00 25.22 65 ARG B C 1
ATOM 2869 O O . ARG B 1 65 ? -10.514 7.571 15.118 1.00 26.83 65 ARG B O 1
ATOM 2890 N N . ASP B 1 66 ? -11.426 8.879 16.704 1.00 24.91 66 ASP B N 1
ATOM 2891 C CA . ASP B 1 66 ? -12.544 9.431 15.935 1.00 22.26 66 ASP B CA 1
ATOM 2892 C C . ASP B 1 66 ? -13.707 8.483 15.785 1.00 23.37 66 ASP B C 1
ATOM 2893 O O . ASP B 1 66 ? -14.844 8.942 15.675 1.00 31.65 66 ASP B O 1
ATOM 2902 N N . ARG B 1 67 ? -13.455 7.183 15.851 1.00 17.07 67 ARG B N 1
ATOM 2903 C CA . ARG B 1 67 ? -14.504 6.184 15.740 1.00 18.31 67 ARG B CA 1
ATOM 2904 C C . ARG B 1 67 ? -15.091 5.810 17.076 1.00 14.73 67 ARG B C 1
ATOM 2905 O O . ARG B 1 67 ? -16.285 5.520 17.182 1.00 17.18 67 ARG B O 1
ATOM 2926 N N . PHE B 1 68 ? -14.257 5.786 18.119 1.00 15.20 68 PHE B N 1
ATOM 2927 C CA . PHE B 1 68 ? -14.698 5.461 19.470 1.00 14.66 68 PHE B CA 1
ATOM 2928 C C . PHE B 1 68 ? -14.745 6.731 20.348 1.00 17.06 68 PHE B C 1
ATOM 2929 O O . PHE B 1 68 ? -13.889 7.602 20.210 1.00 18.13 68 PHE B O 1
ATOM 2946 N N . THR B 1 69 ? -15.725 6.806 21.254 1.00 14.10 69 THR B N 1
ATOM 2947 C CA . THR B 1 69 ? -15.859 7.927 22.175 1.00 16.04 69 THR B CA 1
ATOM 2948 C C . THR B 1 69 ? -16.137 7.369 23.566 1.00 13.97 69 THR B C 1
ATOM 2949 O O . THR B 1 69 ? -17.055 6.548 23.773 1.00 14.68 69 THR B O 1
ATOM 2960 N N . ILE B 1 70 ? -15.342 7.818 24.540 1.00 14.23 70 ILE B N 1
ATOM 2961 C CA . ILE B 1 70 ? -15.546 7.384 25.926 1.00 13.97 70 ILE B CA 1
ATOM 2962 C C . ILE B 1 70 ? -16.201 8.517 26.701 1.00 14.58 70 ILE B C 1
ATOM 2963 O O . ILE B 1 70 ? -15.891 9.704 26.497 1.00 16.20 70 ILE B O 1
ATOM 2979 N N . SER B 1 71 ? -17.142 8.180 27.568 1.00 14.65 71 SER B N 1
ATOM 2980 C CA . SER B 1 71 ? -17.864 9.119 28.427 1.00 15.83 71 SER B CA 1
ATOM 2981 C C . SER B 1 71 ? -18.159 8.445 29.781 1.00 17.09 71 SER B C 1
ATOM 2982 O O . SER B 1 71 ? -17.818 7.310 30.012 1.00 15.70 71 SER B O 1
ATOM 2990 N N . GLN B 1 72 ? -18.759 9.198 30.703 1.00 20.66 72 GLN B N 1
ATOM 2991 C CA . GLN B 1 72 ? -19.056 8.687 32.046 1.00 26.26 72 GLN B CA 1
ATOM 2992 C C . GLN B 1 72 ? -20.428 9.099 32.594 1.00 34.73 72 GLN B C 1
ATOM 2993 O O . GLN B 1 72 ? -21.057 10.070 32.125 1.00 28.23 72 GLN B O 1
ATOM 3007 N N . ASP B 1 73 ? -20.908 8.283 33.533 1.00 28.83 73 ASP B N 1
ATOM 3008 C CA . ASP B 1 73 ? -21.954 8.677 34.469 1.00 25.91 73 ASP B CA 1
ATOM 3009 C C . ASP B 1 73 ? -21.296 8.584 35.865 1.00 27.27 73 ASP B C 1
ATOM 3010 O O . ASP B 1 73 ? -21.168 7.479 36.417 1.00 29.60 73 ASP B O 1
ATOM 3019 N N . ASN B 1 74 ? -20.820 9.711 36.401 1.00 31.15 74 ASN B N 1
ATOM 3020 C CA . ASN B 1 74 ? -20.054 9.732 37.652 1.00 30.98 74 ASN B CA 1
ATOM 3021 C C . ASN B 1 74 ? -20.844 9.176 38.834 1.00 30.26 74 ASN B C 1
ATOM 3022 O O . ASN B 1 74 ? -20.327 8.349 39.599 1.00 29.72 74 ASN B O 1
ATOM 3033 N N . ALA B 1 75 ? -22.105 9.578 38.963 1.00 31.66 75 ALA B N 1
ATOM 3034 C CA . ALA B 1 75 ? -22.907 9.128 40.087 1.00 35.53 75 ALA B CA 1
ATOM 3035 C C . ALA B 1 75 ? -23.111 7.623 40.010 1.00 28.97 75 ALA B C 1
ATOM 3036 O O . ALA B 1 75 ? -23.272 6.951 41.026 1.00 31.63 75 ALA B O 1
ATOM 3043 N N . LYS B 1 76 ? -23.088 7.089 38.789 1.00 28.31 76 LYS B N 1
ATOM 3044 C CA . LYS B 1 76 ? -23.240 5.644 38.588 1.00 27.15 76 LYS B CA 1
ATOM 3045 C C . LYS B 1 76 ? -21.912 4.896 38.526 1.00 25.39 76 LYS B C 1
ATOM 3046 O O . LYS B 1 76 ? -21.901 3.703 38.270 1.00 23.38 76 LYS B O 1
ATOM 3065 N N . ASN B 1 77 ? -20.807 5.591 38.780 1.00 21.62 77 ASN B N 1
ATOM 3066 C CA . ASN B 1 77 ? -19.443 5.041 38.649 1.00 19.55 77 ASN B CA 1
ATOM 3067 C C . ASN B 1 77 ? -19.326 4.191 37.397 1.00 18.82 77 ASN B C 1
ATOM 3068 O O . ASN B 1 77 ? -18.753 3.093 37.403 1.00 18.16 77 ASN B O 1
ATOM 3079 N N . THR B 1 78 ? -19.851 4.744 36.299 1.00 19.49 78 THR B N 1
ATOM 3080 C CA . THR B 1 78 ? -19.932 4.020 35.030 1.00 18.19 78 THR B CA 1
ATOM 3081 C C . THR B 1 78 ? -19.253 4.796 33.920 1.00 18.34 78 THR B C 1
ATOM 3082 O O . THR B 1 78 ? -19.363 6.017 33.859 1.00 18.14 78 THR B O 1
ATOM 3093 N N . VAL B 1 79 ? -18.540 4.082 33.056 1.00 14.78 79 VAL B N 1
ATOM 3094 C CA . VAL B 1 79 ? -18.015 4.649 31.817 1.00 14.26 79 VAL B CA 1
ATOM 3095 C C . VAL B 1 79 ? -18.653 3.899 30.634 1.00 15.10 79 VAL B C 1
ATOM 3096 O O . VAL B 1 79 ? -19.082 2.761 30.769 1.00 14.09 79 VAL B O 1
ATOM 3109 N N . TYR B 1 80 ? -18.694 4.586 29.502 1.00 14.14 80 TYR B N 1
ATOM 3110 C CA . TYR B 1 80 ? -19.299 4.108 28.256 1.00 14.22 80 TYR B CA 1
ATOM 3111 C C . TYR B 1 80 ? -18.324 4.245 27.138 1.00 13.40 80 TYR B C 1
ATOM 3112 O O . TYR B 1 80 ? -17.612 5.252 27.038 1.00 13.62 80 TYR B O 1
ATOM 3130 N N . LEU B 1 81 ? -18.309 3.265 26.248 1.00 13.01 81 LEU B N 1
ATOM 3131 C CA . LEU B 1 81 ? -17.489 3.315 25.044 1.00 12.43 81 LEU B CA 1
ATOM 3132 C C . LEU B 1 81 ? -18.435 3.199 23.844 1.00 13.11 81 LEU B C 1
ATOM 3133 O O . LEU B 1 81 ? -18.987 2.122 23.542 1.00 13.36 81 LEU B O 1
ATOM 3149 N N . GLN B 1 82 ? -18.644 4.305 23.162 1.00 13.70 82 GLN B N 1
ATOM 3150 C CA . GLN B 1 82 ? -19.434 4.321 21.936 1.00 14.54 82 GLN B CA 1
ATOM 3151 C C . GLN B 1 82 ? -18.521 3.939 20.819 1.00 13.83 82 GLN B C 1
ATOM 3152 O O . GLN B 1 82 ? -17.539 4.635 20.532 1.00 16.92 82 GLN B O 1
ATOM 3166 N N . MET B 1 83 ? -18.815 2.835 20.161 1.00 13.91 83 MET B N 1
ATOM 3167 C CA . MET B 1 83 ? -17.934 2.292 19.119 1.00 14.82 83 MET B CA 1
ATOM 3168 C C . MET B 1 83 ? -18.618 2.392 17.784 1.00 14.67 83 MET B C 1
ATOM 3169 O O . MET B 1 83 ? -19.536 1.607 17.521 1.00 15.84 83 MET B O 1
ATOM 3183 N N . ASN B 1 84 ? -18.225 3.329 16.956 1.00 13.69 84 ASN B N 1
ATOM 3184 C CA . ASN B 1 84 ? -18.828 3.481 15.645 1.00 14.18 84 ASN B CA 1
ATOM 3185 C C . ASN B 1 84 ? -17.908 2.997 14.550 1.00 14.83 84 ASN B C 1
ATOM 3186 O O . ASN B 1 84 ? -16.703 2.812 14.751 1.00 15.36 84 ASN B O 1
ATOM 3197 N N . SER B 1 85 ? -18.485 2.730 13.377 1.00 15.32 85 SER B N 1
ATOM 3198 C CA . SER B 1 85 ? -17.690 2.357 12.202 1.00 18.16 85 SER B CA 1
ATOM 3199 C C . SER B 1 85 ? -16.750 1.200 12.518 1.00 16.17 85 SER B C 1
ATOM 3200 O O . SER B 1 85 ? -15.544 1.232 12.206 1.00 17.09 85 SER B O 1
ATOM 3208 N N . LEU B 1 86 ? -17.311 0.183 13.155 1.00 14.74 86 LEU B N 1
ATOM 3209 C CA . LEU B 1 86 ? -16.531 -0.954 13.569 1.00 14.30 86 LEU B CA 1
ATOM 3210 C C . LEU B 1 86 ? -15.862 -1.651 12.392 1.00 15.15 86 LEU B C 1
ATOM 3211 O O . LEU B 1 86 ? -16.453 -1.779 11.292 1.00 16.92 86 LEU B O 1
ATOM 3227 N N . LYS B 1 87 ? -14.640 -2.109 12.620 1.00 15.65 87 LYS B N 1
ATOM 3228 C CA . LYS B 1 87 ? -13.844 -2.786 11.626 1.00 16.29 87 LYS B CA 1
ATOM 3229 C C . LYS B 1 87 ? -13.530 -4.206 12.060 1.00 16.82 87 LYS B C 1
ATOM 3230 O O . LYS B 1 87 ? -13.517 -4.524 13.240 1.00 16.83 87 LYS B O 1
ATOM 3249 N N . LEU B 1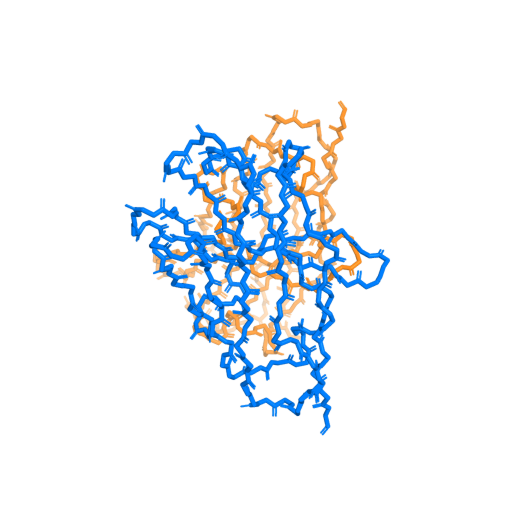 88 ? -13.242 -5.061 11.074 1.00 17.35 88 LEU B N 1
ATOM 3250 C CA . LEU B 1 88 ? -12.857 -6.431 11.385 1.00 17.48 88 LEU B CA 1
ATOM 3251 C C . LEU B 1 88 ? -11.678 -6.469 12.359 1.00 19.00 88 LEU B C 1
ATOM 3252 O O . LEU B 1 88 ? -11.623 -7.324 13.220 1.00 21.27 88 LEU B O 1
ATOM 3268 N N . GLU B 1 89 ? -10.759 -5.500 12.239 1.00 18.90 89 GLU B N 1
ATOM 3269 C CA . GLU B 1 89 ? -9.598 -5.379 13.122 1.00 19.47 89 GLU B CA 1
ATOM 3270 C C . GLU B 1 89 ? -9.949 -5.089 14.574 1.00 17.93 89 GLU B C 1
ATOM 3271 O O . GLU B 1 89 ? -9.084 -5.165 15.458 1.00 19.76 89 GLU B O 1
ATOM 3283 N N . ASP B 1 90 ? -11.164 -4.660 14.837 1.00 16.92 90 ASP B N 1
ATOM 3284 C CA . ASP B 1 90 ? -11.580 -4.344 16.205 1.00 16.48 90 ASP B CA 1
ATOM 3285 C C . ASP B 1 90 ? -12.015 -5.585 17.009 1.00 17.15 90 ASP B C 1
ATOM 3286 O O . ASP B 1 90 ? -12.287 -5.481 18.217 1.00 16.29 90 ASP B O 1
ATOM 3295 N N . THR B 1 91 ? -12.111 -6.740 16.362 1.00 16.53 91 THR B N 1
ATOM 3296 C CA . THR B 1 91 ? -12.505 -7.957 17.084 1.00 16.74 91 THR B CA 1
ATOM 3297 C C . THR B 1 91 ? -11.498 -8.239 18.198 1.00 15.41 91 THR B C 1
ATOM 3298 O O . THR B 1 91 ? -10.298 -8.336 17.940 1.00 17.76 91 THR B O 1
ATOM 3309 N N . ALA B 1 92 ? -11.989 -8.439 19.409 1.00 14.44 92 ALA B N 1
ATOM 3310 C CA . ALA B 1 92 ? -11.114 -8.608 20.563 1.00 13.85 92 ALA B CA 1
ATOM 3311 C C . ALA B 1 92 ? -11.956 -8.855 21.800 1.00 13.35 92 ALA B C 1
ATOM 3312 O O . ALA B 1 92 ? -13.164 -8.593 21.783 1.00 14.91 92 ALA B O 1
ATOM 3319 N N . ILE B 1 93 ? -11.307 -9.273 22.883 1.00 15.12 93 ILE B N 1
ATOM 3320 C CA . ILE B 1 93 ? -11.898 -9.157 24.194 1.00 15.18 93 ILE B CA 1
ATOM 3321 C C . ILE B 1 93 ? -11.563 -7.761 24.698 1.00 13.90 93 ILE B C 1
ATOM 3322 O O . ILE B 1 93 ? -10.384 -7.378 24.751 1.00 15.58 93 ILE B O 1
ATOM 3338 N N . TYR B 1 94 ? -12.592 -7.016 25.107 1.00 12.53 94 TYR B N 1
ATOM 3339 C CA . TYR B 1 94 ? -12.434 -5.658 25.642 1.00 13.55 94 TYR B CA 1
ATOM 3340 C C . TYR B 1 94 ? -12.530 -5.744 27.140 1.00 14.33 94 TYR B C 1
ATOM 3341 O O . TYR B 1 94 ? -13.511 -6.264 27.695 1.00 15.70 94 TYR B O 1
ATOM 3359 N N . TYR B 1 95 ? -11.454 -5.359 27.813 1.00 12.05 95 TYR B N 1
ATOM 3360 C CA . TYR B 1 95 ? -11.332 -5.445 29.283 1.00 13.96 95 TYR B CA 1
ATOM 3361 C C . TYR B 1 95 ? -11.514 -4.086 29.875 1.00 11.08 95 TYR B C 1
ATOM 3362 O O . TYR B 1 95 ? -10.647 -3.215 29.697 1.00 13.09 95 TYR B O 1
ATOM 3380 N N . CYS B 1 96 ? -12.567 -3.909 30.629 1.00 11.78 96 CYS B N 1
ATOM 3381 C CA . CYS B 1 96 ? -12.673 -2.726 31.485 1.00 12.28 96 CYS B CA 1
ATOM 3382 C C . CYS B 1 96 ? -11.557 -2.805 32.532 1.00 12.17 96 CYS B C 1
ATOM 3383 O O . CYS B 1 96 ? -11.223 -3.887 33.041 1.00 12.92 96 CYS B O 1
ATOM 3390 N N . THR B 1 97 ? -10.951 -1.678 32.872 1.00 11.18 97 THR B N 1
ATOM 3391 C CA . THR B 1 97 ? -9.838 -1.661 33.801 1.00 11.26 97 THR B CA 1
ATOM 3392 C C . THR B 1 97 ? -9.765 -0.268 34.464 1.00 11.13 97 THR B C 1
ATOM 3393 O O . THR B 1 97 ? -10.131 0.750 33.870 1.00 11.22 97 THR B O 1
ATOM 3404 N N . LEU B 1 98 ? -9.317 -0.280 35.717 1.00 11.55 98 LEU B N 1
ATOM 3405 C CA . LEU B 1 98 ? -9.342 0.877 36.616 1.00 12.35 98 LEU B CA 1
ATOM 3406 C C . LEU B 1 98 ? -7.995 1.048 37.308 1.00 11.97 98 LEU B C 1
ATOM 3407 O O . LEU B 1 98 ? -7.377 0.060 37.707 1.00 12.37 98 LEU B O 1
ATOM 3423 N N . HIS B 1 99 ? -7.566 2.276 37.530 1.00 11.95 99 HIS B N 1
ATOM 3424 C CA . HIS B 1 99 ? -6.493 2.587 38.461 1.00 12.53 99 HIS B CA 1
ATOM 3425 C C . HIS B 1 99 ? -6.808 3.960 39.049 1.00 12.55 99 HIS B C 1
ATOM 3426 O O . HIS B 1 99 ? -7.348 4.819 38.356 1.00 12.24 99 HIS B O 1
ATOM 3440 N N . ARG B 1 100 ? -6.397 4.208 40.287 1.00 13.12 100 ARG B N 1
ATOM 3441 C CA . ARG B 1 100 ? -6.507 5.542 40.887 1.00 13.42 100 ARG B CA 1
ATOM 3442 C C . ARG B 1 100 ? -5.856 6.634 40.014 1.00 13.26 100 ARG B C 1
ATOM 3443 O O . ARG B 1 100 ? -6.357 7.743 39.927 1.00 14.25 100 ARG B O 1
ATOM 3464 N N . PHE B 1 101 ? -4.767 6.315 39.337 1.00 13.17 101 PHE B N 1
ATOM 3465 C CA . PHE B 1 101 ? -3.970 7.276 38.566 1.00 13.26 101 PHE B CA 1
ATOM 3466 C C . PHE B 1 101 ? -3.871 6.956 37.091 1.00 12.80 101 PHE B C 1
ATOM 3467 O O . PHE B 1 101 ? -3.477 5.846 36.723 1.00 14.27 101 PHE B O 1
ATOM 3484 N N . CYS B 1 102 ? -4.224 7.905 36.240 1.00 12.80 102 CYS B N 1
ATOM 3485 C CA . CYS B 1 102 ? -4.185 7.655 34.795 1.00 13.11 102 CYS B CA 1
ATOM 3486 C C . CYS B 1 102 ? -2.828 7.362 34.210 1.00 14.23 102 CYS B C 1
ATOM 3487 O O . CYS B 1 102 ? -2.716 6.545 33.300 1.00 14.56 102 CYS B O 1
ATOM 3494 N N . ASN B 1 103 ? -1.782 7.944 34.774 1.00 14.42 103 ASN B N 1
ATOM 3495 C CA . ASN B 1 103 ? -0.455 7.654 34.246 1.00 15.29 103 ASN B CA 1
ATOM 3496 C C . ASN B 1 103 ? -0.076 6.191 34.507 1.00 15.38 103 ASN B C 1
ATOM 3497 O O . ASN B 1 103 ? 0.529 5.507 33.688 1.00 18.25 103 ASN B O 1
ATOM 3508 N N . THR B 1 104 ? -0.527 5.686 35.643 1.00 13.63 104 THR B N 1
ATOM 3509 C CA . THR B 1 104 ? -0.273 4.312 36.031 1.00 14.06 104 THR B CA 1
ATOM 3510 C C . THR B 1 104 ? -1.227 3.348 35.270 1.00 14.24 104 THR B C 1
ATOM 3511 O O . THR B 1 104 ? -0.833 2.267 34.855 1.00 13.95 104 THR B O 1
ATOM 3522 N N . TRP B 1 105 ? -2.466 3.795 35.039 1.00 12.83 105 TRP B N 1
ATOM 3523 C CA . TRP B 1 105 ? -3.457 3.039 34.271 1.00 12.68 105 TRP B CA 1
ATOM 3524 C C . TRP B 1 105 ? -2.891 2.522 32.963 1.00 12.02 105 TRP B C 1
ATOM 3525 O O . TRP B 1 105 ? -3.160 1.405 32.543 1.00 12.89 105 TRP B O 1
ATOM 3546 N N . SER B 1 106 ? -2.170 3.385 32.263 1.00 12.23 106 SER B N 1
ATOM 3547 C CA . SER B 1 106 ? -1.635 3.115 30.940 1.00 16.19 106 SER B CA 1
ATOM 3548 C C . SER B 1 106 ? -0.671 1.960 30.939 1.00 17.37 106 SER B C 1
ATOM 3549 O O . SER B 1 106 ? -0.489 1.296 29.919 1.00 18.22 106 SER B O 1
ATOM 3557 N N . LEU B 1 107 ? -0.009 1.719 32.076 1.00 15.20 107 LEU B N 1
ATOM 3558 C CA . LEU B 1 107 ? 0.957 0.643 32.216 1.00 18.44 107 LEU B CA 1
ATOM 3559 C C . LEU B 1 107 ? 0.301 -0.712 32.410 1.00 16.78 107 LEU B C 1
ATOM 3560 O O . LEU B 1 107 ? 0.958 -1.737 32.193 1.00 19.68 107 LEU B O 1
ATOM 3576 N N . GLY B 1 108 ? -0.934 -0.725 32.902 1.00 16.52 108 GLY B N 1
ATOM 3577 C CA . GLY B 1 108 ? -1.726 -1.938 33.038 1.00 13.98 108 GLY B CA 1
ATOM 3578 C C . GLY B 1 108 ? -1.370 -2.827 34.247 1.00 15.15 108 GLY B C 1
ATOM 3579 O O . GLY B 1 108 ? -2.299 -3.371 34.846 1.00 14.80 108 GLY B O 1
ATOM 3583 N N . THR B 1 109 ? -0.090 -2.979 34.590 1.00 15.23 109 THR B N 1
ATOM 3584 C CA . THR B 1 109 ? 0.361 -3.952 35.564 1.00 15.62 109 THR B CA 1
ATOM 3585 C C . THR B 1 109 ? -0.381 -3.882 36.912 1.00 16.05 109 THR B C 1
ATOM 3586 O O . THR B 1 109 ? -0.646 -4.917 37.536 1.00 16.62 109 THR B O 1
ATOM 3597 N N . LEU B 1 110 ? -0.682 -2.674 37.377 1.00 15.13 110 LEU B N 1
ATOM 3598 C CA . LEU B 1 110 ? -1.283 -2.475 38.695 1.00 16.78 110 LEU B CA 1
ATOM 3599 C C . LEU B 1 110 ? -2.784 -2.245 38.694 1.00 16.00 110 LEU B C 1
ATOM 3600 O O . LEU B 1 110 ? -3.375 -1.974 39.730 1.00 15.84 110 LEU B O 1
ATOM 3616 N N . ASN B 1 111 ? -3.423 -2.349 37.523 1.00 13.88 111 ASN B N 1
ATOM 3617 C CA . ASN B 1 111 ? -4.846 -2.033 37.410 1.00 13.84 111 ASN B CA 1
ATOM 3618 C C . ASN B 1 111 ? -5.740 -3.076 38.035 1.00 14.39 111 ASN B C 1
ATOM 3619 O O . ASN B 1 111 ? -5.344 -4.253 38.196 1.00 15.49 111 ASN B O 1
ATOM 3630 N N . VAL B 1 112 ? -6.961 -2.694 38.393 1.00 13.73 112 VAL B N 1
ATOM 3631 C CA . VAL B 1 112 ? -8.032 -3.686 38.605 1.00 14.16 112 VAL B CA 1
ATOM 3632 C C . VAL B 1 112 ? -8.549 -4.135 37.219 1.00 13.42 112 VAL B C 1
ATOM 3633 O O . VAL B 1 112 ? -8.693 -3.316 36.306 1.00 13.55 112 VAL B O 1
ATOM 3646 N N . TRP B 1 113 ? -8.798 -5.427 37.058 1.00 15.17 113 TRP B N 1
ATOM 3647 C CA . TRP B 1 113 ? -9.245 -6.063 35.792 1.00 16.63 113 TRP B CA 1
ATOM 3648 C C . TRP B 1 113 ? -10.527 -6.843 36.019 1.00 20.47 113 TRP B C 1
ATOM 3649 O O . TRP B 1 113 ? -10.778 -7.353 37.070 1.00 21.67 113 TRP B O 1
ATOM 3670 N N . GLY B 1 114 ? -11.392 -6.736 35.025 1.00 36.02 114 GLY B N 1
ATOM 3671 C CA . GLY B 1 114 ? -12.615 -7.515 34.940 1.00 42.38 114 GLY B CA 1
ATOM 3672 C C . GLY B 1 114 ? -12.476 -8.794 34.139 1.00 37.83 114 GLY B C 1
ATOM 3673 O O . GLY B 1 114 ? -11.393 -9.248 33.767 1.00 35.60 114 GLY B O 1
ATOM 3677 N N . GLN B 1 115 ? -13.618 -9.423 33.937 1.00 20.03 115 GLN B N 1
ATOM 3678 C CA . GLN B 1 115 ? -13.748 -10.614 33.120 1.00 22.16 115 GLN B CA 1
ATOM 3679 C C . GLN B 1 115 ? -13.590 -10.353 31.626 1.00 18.91 115 GLN B C 1
ATOM 3680 O O . GLN B 1 115 ? -13.404 -11.287 30.836 1.00 23.07 115 GLN B O 1
ATOM 3694 N N . GLY B 1 116 ? -13.812 -9.118 31.198 1.00 15.76 116 GLY B N 1
ATOM 3695 C CA . GLY B 1 116 ? -13.778 -8.814 29.771 1.00 18.28 116 GLY B CA 1
ATOM 3696 C C . GLY B 1 116 ? -15.110 -9.045 29.057 1.00 16.90 116 GLY B C 1
ATOM 3697 O O . GLY B 1 116 ? -15.978 -9.782 29.525 1.00 20.44 116 GLY B O 1
ATOM 3701 N N . THR B 1 117 ? -15.229 -8.357 27.937 1.00 16.64 117 THR B N 1
ATOM 3702 C CA . THR B 1 117 ? -16.403 -8.364 27.067 1.00 19.62 117 THR B CA 1
ATOM 3703 C C . THR B 1 117 ? -15.948 -8.765 25.669 1.00 15.82 117 THR B C 1
ATOM 3704 O O . THR B 1 117 ? -15.198 -8.028 25.041 1.00 15.38 117 THR B O 1
ATOM 3715 N N . GLN B 1 118 ? -16.448 -9.880 25.134 1.00 18.69 118 GLN B N 1
ATOM 3716 C CA . GLN B 1 118 ? -16.165 -10.260 23.752 1.00 18.51 118 GLN B CA 1
ATOM 3717 C C . GLN B 1 118 ? -16.876 -9.301 22.800 1.00 17.04 118 GLN B C 1
ATOM 3718 O O . GLN B 1 118 ? -18.089 -9.074 22.956 1.00 19.14 118 GLN B O 1
ATOM 3732 N N . VAL B 1 119 ? -16.137 -8.751 21.827 1.00 14.26 119 VAL B N 1
ATOM 3733 C CA . VAL B 1 119 ? -16.698 -8.013 20.705 1.00 14.35 119 VAL B CA 1
ATOM 3734 C C . VAL B 1 119 ? -16.224 -8.709 19.461 1.00 16.09 119 VAL B C 1
ATOM 3735 O O . VAL B 1 119 ? -15.021 -8.804 19.220 1.00 16.32 119 VAL B O 1
ATOM 3748 N N . THR B 1 120 ? -17.142 -9.259 18.695 1.00 16.06 120 THR B N 1
ATOM 3749 C CA . THR B 1 120 ? -16.795 -9.903 17.449 1.00 16.01 120 THR B CA 1
ATOM 3750 C C . THR B 1 120 ? -17.396 -9.069 16.316 1.00 18.91 120 THR B C 1
ATOM 3751 O O . THR B 1 120 ? -18.602 -8.863 16.271 1.00 18.85 120 THR B O 1
ATOM 3762 N N . VAL B 1 121 ? -16.573 -8.612 15.382 1.00 15.68 121 VAL B N 1
ATOM 3763 C CA . VAL B 1 121 ? -17.037 -7.866 14.216 1.00 15.71 121 VAL B CA 1
ATOM 3764 C C . VAL B 1 121 ? -17.009 -8.844 13.064 1.00 19.63 121 VAL B C 1
ATOM 3765 O O . VAL B 1 121 ? -15.985 -9.454 12.777 1.00 21.57 121 VAL B O 1
ATOM 3778 N N . SER B 1 122 ? -18.165 -9.027 12.437 1.00 17.43 122 SER B N 1
ATOM 3779 C CA . SER B 1 122 ? -18.363 -10.059 11.437 1.00 19.62 122 SER B CA 1
ATOM 3780 C C . SER B 1 122 ? -18.362 -9.442 10.048 1.00 20.84 122 SER B C 1
ATOM 3781 O O . SER B 1 122 ? -18.719 -8.288 9.844 1.00 19.99 122 SER B O 1
ATOM 3789 N N . SER B 1 123 ? -18.015 -10.241 9.054 1.00 22.85 123 SER B N 1
ATOM 3790 C CA . SER B 1 123 ? -18.165 -9.777 7.695 1.00 29.70 123 SER B CA 1
ATOM 3791 C C . SER B 1 123 ? -19.601 -10.094 7.293 1.00 28.32 123 SER B C 1
ATOM 3792 O O . SER B 1 123 ? -20.275 -9.290 6.632 1.00 39.57 123 SER B O 1
#

B-factor: mean 23.32, std 11.33, range [8.67, 86.35]

Sequence (246 aa):
QVKLEESGGGSSVVQAGGSLRLSSCAASGHTYSTYCMGWFRQVPGKEREGVARINVGGSSTWYADSVRDRFTISQDNAKNTVYLQMNSLKLEDTAIYYCTLHRFCNTWSSLGTLNVWGQGTQVTVSSSQVKLEESGGGSVQAGGSLRLSSCAASGHTYSSTYCMGWFRQVPGKEREGVARINNVGGSSTWYADSVRDRFTISQDN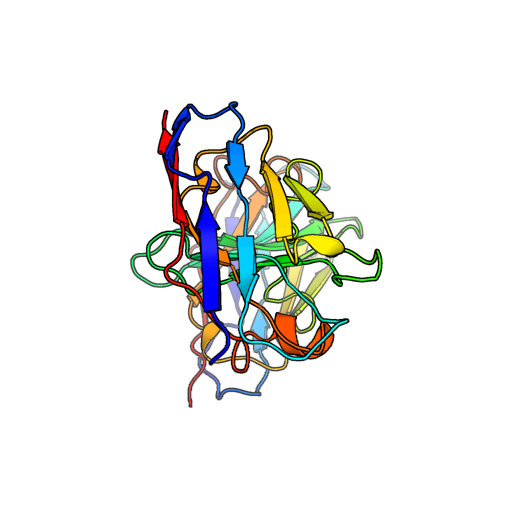AKNTVYLQMNSLKLEDTAIYYCTLHRFCNTWSLGTLNVWGQGTQVTVSS

Secondary structure (DSSP, 8-state):
--EEEEE--EEEETT--EEEEEEEES---SSEEEEEEEE-TTS--EEEEEEEETS--EEE-TTTTTTEEEEEETTTTEEEEEE-S--GGG-EEEEEEEESSHHHHTT-TT-EE---EEEEEE-/--EEEEE--EEEETT--EEEEEEEES---SSEEEEEEEE-TTS--EEEEEEEETS--EEE-GGGTTTEEEEEETTTTEEEEEE-S--GGG-EEEEEEEES-HHHHTT-TTSEE---EEEEEE-

Nearest PDB structures (foldseek):
  6dba-assembly1_A  TM=9.999E-01  e=1.007E-22  Camelus dromedarius
  6u14-assembly1_B  TM=9.919E-01  e=1.617E-22  Camelus dromedarius
  8hbi-assembly1_E  TM=9.199E-01  e=6.181E-16  Lama glama
  4nby-assembly1_B  TM=9.272E-01  e=8.933E-16  Lama glama
  8qgz-assembly4_D  TM=9.247E-01  e=2.559E-15  Lama glama

Foldseek 3Di:
DKAKDKDWADEEAAQAKIKIKIAIDDDDDLKWKKDKWWADPPDDIADAKIDIQVDGDMDGDPVQVVFWDKDYDSVRNMIMIIGGRDDQVPFTWIKMWIDRDVVVVRVVPPIDIHPTGGHGHHD/DKAKDKDWADEEAAQAKTKIKIAIDPDDDLWWKKDKWWAFPPGDTADAKIAIQVHGDMDGDPVQPPQWDKDDDSVRNMIMIIGGRHDQRPFTFIWMWIDRDPVVVRVVPPIDTHPTGGHGHHD